Protein AF-A0A9W6UPY4-F1 (afdb_monomer)

Nearest PDB structures (foldseek):
  4wpc-assembly1_A  TM=3.431E-01  e=5.174E-01  Saccharomyces cerevisiae S288C
  5c22-assembly4_D  TM=4.825E-01  e=5.342E+00  Escherichia coli

Organism: NCBI:txid2065

Secondary structure (DSSP, 8-state):
-------PPP----------------------------------------TTSSPPPPTTS-HHHHHHHHHHHHHHTT-SS-HHHHHHHTT--HHHHHHHHTTSSPPPHHHHHHHHHHHHTT-SSPPPHHHHHHHHHHHHHHHHHHHHHHHHHHHHHHHHHHHHHHHHHHHHHHHHHHHHHHHHHHHHHHTTT---S-THHHHHHHHHHHHHHHHHHHHHHHHHHHHHHHHHHHHT-HHHHTT-PPPPPPPPPTT-------PPP----------

pLDDT: mean 73.24, std 18.76, range [35.06, 96.56]

Solvent-accessible surface area (backbone atoms only — not comparable to full-atom values): 17350 Å² total; per-residue (Å²): 143,76,88,84,84,83,85,77,82,81,86,81,71,79,76,82,81,69,88,72,78,84,75,78,81,77,81,82,76,87,75,90,70,93,68,94,68,98,70,85,85,77,82,75,78,71,70,80,54,37,103,80,72,42,66,65,68,58,86,87,55,58,68,47,35,47,56,35,18,51,54,52,45,57,48,53,75,64,34,95,61,58,69,64,60,52,23,53,76,70,74,42,54,64,67,59,53,47,29,31,53,21,42,75,39,84,72,59,69,68,57,52,51,53,49,44,46,60,51,52,49,88,52,98,61,80,62,58,65,69,59,54,51,51,53,51,52,32,48,53,49,25,50,52,54,54,50,50,51,52,50,52,50,55,48,52,54,51,51,51,52,51,46,54,52,52,38,55,53,31,52,57,46,38,59,50,44,54,51,51,53,53,52,52,52,54,55,61,68,66,58,82,80,69,82,89,80,70,72,67,64,54,54,57,52,49,54,52,50,51,54,47,49,53,52,38,54,54,35,49,52,51,36,51,54,44,49,52,52,52,51,54,58,53,69,75,34,74,74,59,71,79,68,61,70,73,78,74,78,76,76,76,72,93,82,72,76,84,74,80,79,76,76,80,80,84,80,83,82,82,84,81,85,82,132

Mean predicted aligned error: 16.49 Å

Structure (mmCIF, N/CA/C/O backbone):
data_AF-A0A9W6UPY4-F1
#
_entry.id   AF-A0A9W6UPY4-F1
#
loop_
_atom_site.group_PDB
_atom_site.id
_atom_site.type_symbol
_atom_site.label_atom_id
_atom_site.label_alt_id
_atom_site.label_comp_id
_atom_site.label_asym_id
_atom_site.label_entity_id
_atom_site.label_seq_id
_atom_site.pdbx_PDB_ins_code
_atom_site.Cartn_x
_atom_site.Cartn_y
_atom_site.Cartn_z
_atom_site.occupancy
_atom_site.B_iso_or_equiv
_atom_site.auth_seq_id
_atom_site.auth_comp_id
_atom_site.auth_asym_id
_atom_site.auth_atom_id
_atom_site.pdbx_PDB_model_num
ATOM 1 N N . MET A 1 1 ? -16.754 31.286 70.412 1.00 59.81 1 MET A N 1
ATOM 2 C CA . MET A 1 1 ? -16.306 32.434 69.597 1.00 59.81 1 MET A CA 1
ATOM 3 C C . MET A 1 1 ? -15.103 31.999 68.775 1.00 59.81 1 MET A C 1
ATOM 5 O O . MET A 1 1 ? -13.986 32.035 69.264 1.00 59.81 1 MET A O 1
ATOM 9 N N . LEU A 1 2 ? -15.358 31.516 67.563 1.00 47.88 2 LEU A N 1
ATOM 10 C CA . LEU A 1 2 ? -14.383 31.280 66.496 1.00 47.88 2 LEU A CA 1
ATOM 11 C C . LEU A 1 2 ? -15.043 31.855 65.235 1.00 47.88 2 LEU A C 1
ATOM 13 O O . LEU A 1 2 ? -16.241 31.616 65.069 1.00 47.88 2 LEU A O 1
ATOM 17 N N . PRO A 1 3 ? -14.350 32.667 64.423 1.00 64.50 3 PRO A N 1
ATOM 18 C CA . PRO A 1 3 ? -14.993 33.336 63.306 1.00 64.50 3 PRO A CA 1
ATOM 19 C C . PRO A 1 3 ? -15.250 32.370 62.148 1.00 64.50 3 PRO A C 1
ATOM 21 O O . PRO A 1 3 ? -14.353 31.666 61.681 1.00 64.50 3 PRO A O 1
ATOM 24 N N . ASP A 1 4 ? -16.503 32.395 61.704 1.00 56.47 4 ASP A N 1
ATOM 25 C CA . ASP A 1 4 ? -16.971 31.973 60.392 1.00 56.47 4 ASP A CA 1
ATOM 26 C C . ASP A 1 4 ? -16.209 32.680 59.264 1.00 56.47 4 ASP A C 1
ATOM 28 O O . ASP A 1 4 ? -15.895 33.868 59.356 1.00 56.47 4 ASP A O 1
ATOM 32 N N . GLY A 1 5 ? -16.020 31.968 58.151 1.00 61.25 5 GLY A N 1
ATOM 33 C CA . GLY A 1 5 ? -15.829 32.608 56.849 1.00 61.25 5 GLY A CA 1
ATOM 34 C C . GLY A 1 5 ? -14.586 32.177 56.084 1.00 61.25 5 GLY A C 1
ATOM 35 O O . GLY A 1 5 ? -13.659 32.960 55.912 1.00 61.25 5 GLY A O 1
ATOM 36 N N . PHE A 1 6 ? -14.614 30.974 55.511 1.00 52.53 6 PHE A N 1
ATOM 37 C CA . PHE A 1 6 ? -13.845 30.692 54.298 1.00 52.53 6 PHE A CA 1
ATOM 38 C C . PHE A 1 6 ? -14.780 30.112 53.235 1.00 52.53 6 PHE A C 1
ATOM 40 O O . PHE A 1 6 ? -15.007 28.908 53.142 1.00 52.53 6 PHE A O 1
ATOM 47 N N . ALA A 1 7 ? -15.371 31.017 52.455 1.00 56.22 7 ALA A N 1
ATOM 48 C CA . ALA A 1 7 ? -16.100 30.690 51.241 1.00 56.22 7 ALA A CA 1
ATOM 49 C C . ALA A 1 7 ? -15.089 30.303 50.151 1.00 56.22 7 ALA A C 1
ATOM 51 O O . ALA A 1 7 ? -14.305 31.134 49.692 1.00 56.22 7 ALA A O 1
ATOM 52 N N . LEU A 1 8 ? -15.096 29.034 49.744 1.00 56.22 8 LEU A N 1
ATOM 53 C CA . LEU A 1 8 ? -14.345 28.576 48.578 1.00 56.22 8 LEU A CA 1
ATOM 54 C C . LEU A 1 8 ? -15.101 28.965 47.294 1.00 56.22 8 LEU A C 1
ATOM 56 O O . LEU A 1 8 ? -16.300 28.692 47.194 1.00 56.22 8 LEU A O 1
ATOM 60 N N . PRO A 1 9 ? -14.434 29.567 46.294 1.00 53.09 9 PRO A N 1
ATOM 61 C CA . PRO A 1 9 ? -15.059 29.871 45.015 1.00 53.09 9 PRO A CA 1
ATOM 62 C C . PRO A 1 9 ? -15.373 28.581 44.246 1.00 53.09 9 PRO A C 1
ATOM 64 O O . PRO A 1 9 ? -14.545 27.674 44.128 1.00 53.09 9 PRO A O 1
ATOM 67 N N . GLY A 1 10 ? -16.595 28.516 43.717 1.00 47.19 10 GLY A N 1
ATOM 68 C CA . GLY A 1 10 ? -17.115 27.391 42.953 1.00 47.19 10 GLY A CA 1
ATOM 69 C C . GLY A 1 10 ? -16.237 27.033 41.753 1.00 47.19 10 GLY A C 1
ATOM 70 O O . GLY A 1 10 ? -16.051 27.824 40.829 1.00 47.19 10 GLY A O 1
ATOM 71 N N . ARG A 1 11 ? -15.753 25.787 41.736 1.00 46.03 11 ARG A N 1
ATOM 72 C CA . ARG A 1 11 ? -15.156 25.128 40.566 1.00 46.03 11 ARG A CA 1
ATOM 73 C C . ARG A 1 11 ? -16.254 24.761 39.560 1.00 46.03 11 ARG A C 1
ATOM 75 O O . ARG A 1 11 ? -16.610 23.602 39.389 1.00 46.03 11 ARG A O 1
ATOM 82 N N . GLY A 1 12 ? -16.794 25.768 38.882 1.00 49.25 12 GLY A N 1
ATOM 83 C CA . GLY A 1 12 ? -17.634 25.614 37.694 1.00 49.25 12 GLY A CA 1
ATOM 84 C C . GLY A 1 12 ? -16.786 25.476 36.430 1.00 49.25 12 GLY A C 1
ATOM 85 O O . GLY A 1 12 ? -16.869 26.316 35.544 1.00 49.25 12 GLY A O 1
ATOM 86 N N . GLY A 1 13 ? -15.929 24.457 36.357 1.00 42.28 13 GLY A N 1
ATOM 87 C CA . GLY A 1 13 ? -15.153 24.154 35.155 1.00 42.28 13 GLY A CA 1
ATOM 88 C C . GLY A 1 13 ? -15.877 23.112 34.314 1.00 42.28 13 GLY A C 1
ATOM 89 O O . GLY A 1 13 ? -15.687 21.918 34.533 1.00 42.28 13 GLY A O 1
ATOM 90 N N . ARG A 1 14 ? -16.713 23.548 33.361 1.00 43.84 14 ARG A N 1
ATOM 91 C CA . ARG A 1 14 ? -17.131 22.689 32.244 1.00 43.84 14 ARG A CA 1
ATOM 92 C C . ARG A 1 14 ? -15.859 22.206 31.558 1.00 43.84 14 ARG A C 1
ATOM 94 O O . ARG A 1 14 ? -15.139 23.003 30.970 1.00 43.84 14 ARG A O 1
ATOM 101 N N . ALA A 1 15 ? -15.582 20.912 31.662 1.00 43.75 15 ALA A N 1
ATOM 102 C CA . ALA A 1 15 ? -14.606 20.267 30.811 1.00 43.75 15 ALA A CA 1
ATOM 103 C C . ALA A 1 15 ? -15.085 20.418 29.362 1.00 43.75 15 ALA A C 1
ATOM 105 O O . ALA A 1 15 ? -16.085 19.807 28.973 1.00 43.75 15 ALA A O 1
ATOM 106 N N . ASP A 1 16 ? -14.380 21.247 28.594 1.00 40.34 16 ASP A N 1
ATOM 107 C CA . ASP A 1 16 ? -14.336 21.156 27.141 1.00 40.34 16 ASP A CA 1
ATOM 108 C C . ASP A 1 16 ? -13.886 19.736 26.791 1.00 40.34 16 ASP A C 1
ATOM 110 O O . ASP A 1 16 ? -12.702 19.390 26.801 1.00 40.34 16 ASP A O 1
ATOM 114 N N . ARG A 1 17 ? -14.871 18.864 26.571 1.0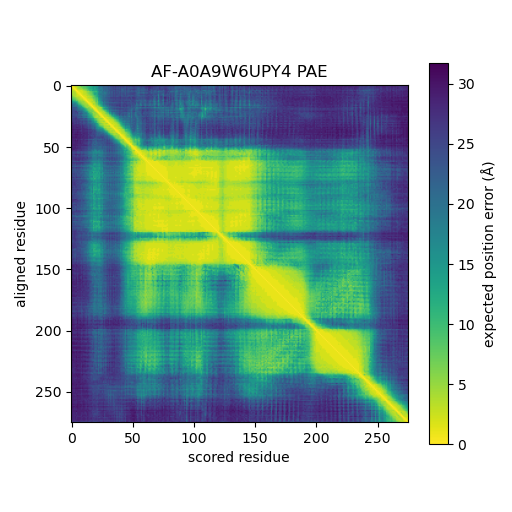0 44.53 17 ARG A N 1
ATOM 115 C CA . ARG A 1 17 ? -14.658 17.515 26.070 1.00 44.53 17 ARG A CA 1
ATOM 116 C C . ARG A 1 17 ? -14.302 17.629 24.595 1.00 44.53 17 ARG A C 1
ATOM 118 O O . ARG A 1 17 ? -15.166 17.719 23.734 1.00 44.53 17 ARG A O 1
ATOM 125 N N . ASN A 1 18 ? -12.999 17.542 24.364 1.00 42.50 18 ASN A N 1
ATOM 126 C CA . ASN A 1 18 ? -12.372 17.027 23.158 1.00 42.50 18 ASN A CA 1
ATOM 127 C C . ASN A 1 18 ? -12.462 17.941 21.927 1.00 42.50 18 ASN A C 1
ATOM 129 O O . ASN A 1 18 ? -13.181 17.675 20.965 1.00 42.50 18 ASN A O 1
ATOM 133 N N . ALA A 1 19 ? -11.602 18.961 21.911 1.00 40.03 19 ALA A N 1
ATOM 134 C CA . ALA A 1 19 ? -11.082 19.535 20.677 1.00 40.03 19 ALA A CA 1
ATOM 135 C C . ALA A 1 19 ? -10.202 18.484 19.968 1.00 40.03 19 ALA A C 1
ATOM 137 O O . ALA A 1 19 ? -8.978 18.467 20.105 1.00 40.03 19 ALA A O 1
ATOM 138 N N . TRP A 1 20 ? -10.833 17.547 19.256 1.00 42.38 20 TRP A N 1
ATOM 139 C CA . TRP A 1 20 ? -10.135 16.619 18.373 1.00 42.38 20 TRP A CA 1
ATOM 140 C C . TRP A 1 20 ? -9.493 17.433 17.254 1.00 42.38 20 TRP A C 1
ATOM 142 O O . TRP A 1 20 ? -10.178 18.037 16.434 1.00 42.38 20 TRP A O 1
ATOM 152 N N . SER A 1 21 ? -8.163 17.474 17.270 1.00 43.19 21 SER A N 1
ATOM 153 C CA . SER A 1 21 ? -7.314 18.153 16.299 1.00 43.19 21 SER A CA 1
ATOM 154 C C . SER A 1 21 ? -7.824 17.971 14.870 1.00 43.19 21 SER A C 1
ATOM 156 O O . SER A 1 21 ? -7.700 16.890 14.285 1.00 43.19 21 SER A O 1
ATOM 158 N N . GLU A 1 22 ? -8.344 19.065 14.314 1.00 35.06 22 GLU A N 1
ATOM 159 C CA . GLU A 1 22 ? -8.572 19.281 12.894 1.00 35.06 22 GLU A CA 1
ATOM 160 C C . GLU A 1 22 ? -7.265 19.059 12.124 1.00 35.06 22 GLU A C 1
ATOM 162 O O . GLU A 1 22 ? -6.521 19.982 11.806 1.00 35.06 22 GLU A O 1
ATOM 167 N N . ARG A 1 23 ? -6.990 17.811 11.752 1.00 40.91 23 ARG A N 1
ATOM 168 C CA . ARG A 1 23 ? -6.270 17.528 10.515 1.00 40.91 23 ARG A CA 1
ATOM 169 C C . ARG A 1 23 ? -7.332 17.210 9.474 1.00 40.91 23 ARG A C 1
ATOM 171 O O . ARG A 1 23 ? -7.610 16.055 9.169 1.00 40.91 23 ARG A O 1
ATOM 178 N N . ARG A 1 24 ? -7.978 18.280 8.998 1.00 40.94 24 ARG A N 1
ATOM 179 C CA . ARG A 1 24 ? -8.902 18.267 7.863 1.00 40.94 24 ARG A CA 1
ATOM 180 C C . ARG A 1 24 ? -8.216 17.572 6.685 1.00 40.94 24 ARG A C 1
ATOM 182 O O . ARG A 1 24 ? -7.360 18.151 6.025 1.00 40.94 24 ARG A O 1
ATOM 189 N N . TYR A 1 25 ? -8.601 16.329 6.420 1.00 38.72 25 TYR A N 1
ATOM 190 C CA . TYR A 1 25 ? -8.398 15.688 5.126 1.00 38.72 25 TYR A CA 1
ATOM 191 C C . TYR A 1 25 ? -9.519 16.200 4.211 1.00 38.72 25 TYR A C 1
ATOM 193 O O . TYR A 1 25 ? -10.516 15.525 3.973 1.00 38.72 25 TYR A O 1
ATOM 201 N N . THR A 1 26 ? -9.421 17.453 3.764 1.00 41.56 26 THR A N 1
ATOM 202 C CA . THR A 1 26 ? -10.333 18.006 2.755 1.00 41.56 26 THR A CA 1
ATOM 203 C C . THR A 1 26 ? -9.934 17.470 1.387 1.00 41.56 26 THR A C 1
ATOM 205 O O . THR A 1 26 ? -9.238 18.133 0.622 1.00 41.56 26 THR A O 1
ATOM 208 N N . GLY A 1 27 ? -10.389 16.261 1.070 1.00 37.06 27 GLY A N 1
ATOM 209 C CA . GLY A 1 27 ? -10.611 15.855 -0.313 1.00 37.06 27 GLY A CA 1
ATOM 210 C C . GLY A 1 27 ? -11.879 16.537 -0.817 1.00 37.06 27 GLY A C 1
ATOM 211 O O . GLY A 1 27 ? -12.948 15.936 -0.815 1.00 37.06 27 GLY A O 1
ATOM 212 N N . ALA A 1 28 ? -11.783 17.818 -1.174 1.00 38.81 28 ALA A N 1
ATOM 213 C CA . ALA A 1 28 ? -12.877 18.556 -1.789 1.00 38.81 28 ALA A CA 1
ATOM 214 C C . ALA A 1 28 ? -13.089 18.049 -3.225 1.00 38.81 28 ALA A C 1
ATOM 216 O O . ALA A 1 28 ? -12.432 18.495 -4.161 1.00 38.81 28 ALA A O 1
ATOM 217 N N . GLY A 1 29 ? -14.000 17.094 -3.388 1.00 35.41 29 GLY A N 1
ATOM 218 C CA . GLY A 1 29 ? -14.607 16.741 -4.666 1.00 35.41 29 GLY A CA 1
ATOM 219 C C . GLY A 1 29 ? -16.033 17.276 -4.708 1.00 35.41 29 GLY A C 1
ATOM 220 O O . GLY A 1 29 ? -16.978 16.534 -4.470 1.00 35.41 29 GLY A O 1
ATOM 221 N N . THR A 1 30 ? -16.208 18.570 -4.976 1.00 43.19 30 THR A N 1
ATOM 222 C CA . THR A 1 30 ? -17.528 19.140 -5.274 1.00 43.19 30 THR A CA 1
ATOM 223 C C . THR A 1 30 ? -17.933 18.738 -6.688 1.00 43.19 30 THR A C 1
ATOM 225 O O . THR A 1 30 ? -17.610 19.421 -7.657 1.00 43.19 30 THR A O 1
ATOM 228 N N . GLY A 1 31 ? -18.620 17.605 -6.805 1.00 38.81 31 GLY A N 1
ATOM 229 C CA . GLY A 1 31 ? -19.390 17.236 -7.988 1.00 38.81 31 GLY A CA 1
ATOM 230 C C . GLY A 1 31 ? -20.864 17.548 -7.757 1.00 38.81 31 GLY A C 1
ATOM 231 O O . GLY A 1 31 ? -21.602 16.704 -7.262 1.00 38.81 31 GLY A O 1
ATOM 232 N N . THR A 1 32 ? -21.306 18.756 -8.105 1.00 46.03 32 THR A N 1
ATOM 233 C CA . THR A 1 32 ? -22.732 19.073 -8.253 1.00 46.03 32 THR A CA 1
ATOM 234 C C . THR A 1 32 ? -23.237 18.459 -9.556 1.00 46.03 32 THR A C 1
ATOM 236 O O . THR A 1 32 ? -23.162 19.059 -10.624 1.00 46.03 32 THR A O 1
ATOM 239 N N . GLY A 1 33 ? -23.732 17.228 -9.469 1.00 41.50 33 GLY A N 1
ATOM 240 C CA . GLY A 1 33 ? -24.466 16.560 -10.538 1.00 41.50 33 GLY A CA 1
ATOM 241 C C . GLY A 1 33 ? -25.910 16.334 -10.115 1.00 41.50 33 GLY A C 1
ATOM 242 O O . GLY A 1 33 ? -26.244 15.266 -9.614 1.00 41.50 33 GLY A O 1
ATOM 243 N N . THR A 1 34 ? -26.764 17.339 -10.305 1.00 53.44 34 THR A N 1
ATOM 244 C CA . THR A 1 34 ? -28.222 17.186 -10.224 1.00 53.44 34 THR A CA 1
ATOM 245 C C . THR A 1 34 ? -28.677 16.326 -11.400 1.00 53.44 34 THR A C 1
ATOM 247 O O . THR A 1 34 ? -28.844 16.818 -12.512 1.00 53.44 34 THR A O 1
ATOM 250 N N . GLY A 1 35 ? -28.845 15.030 -11.155 1.00 42.50 35 GLY A N 1
ATOM 251 C CA . GLY A 1 35 ? -29.460 14.084 -12.077 1.00 42.50 35 GLY A CA 1
ATOM 252 C C . GLY A 1 35 ? -30.648 13.420 -11.399 1.00 42.50 35 GLY A C 1
ATOM 253 O O . GLY A 1 35 ? -30.475 12.508 -10.598 1.00 42.50 35 GLY A O 1
ATOM 254 N N . ALA A 1 36 ? -31.854 13.891 -11.713 1.00 51.50 36 ALA A N 1
ATOM 255 C CA . ALA A 1 36 ? -33.085 13.181 -11.408 1.00 51.50 36 ALA A CA 1
ATOM 256 C C . ALA A 1 36 ? -33.114 11.895 -12.247 1.00 51.50 36 ALA A C 1
ATOM 258 O O . ALA A 1 36 ? -33.275 11.940 -13.464 1.00 51.50 36 ALA A O 1
ATOM 259 N N . GLY A 1 37 ? -32.909 10.758 -11.589 1.00 39.81 37 GLY A N 1
ATOM 260 C CA . GLY A 1 37 ? -32.984 9.434 -12.188 1.00 39.81 37 GLY A CA 1
ATOM 261 C C . GLY A 1 37 ? -33.698 8.491 -11.237 1.00 39.81 37 GLY A C 1
ATOM 262 O O . GLY A 1 37 ? -33.087 7.916 -10.342 1.00 39.81 37 GLY A O 1
ATOM 263 N N . THR A 1 38 ? -35.004 8.343 -11.428 1.00 50.25 38 THR A N 1
ATOM 264 C CA . THR A 1 38 ? -35.801 7.231 -10.912 1.00 50.25 38 THR A CA 1
ATOM 265 C C . THR A 1 38 ? -35.313 5.942 -11.576 1.00 50.25 38 THR A C 1
ATOM 267 O O . THR A 1 38 ? -35.762 5.568 -12.654 1.00 50.25 38 THR A O 1
ATOM 270 N N . GLY A 1 39 ? -34.335 5.295 -10.942 1.00 40.72 39 GLY A N 1
ATOM 271 C CA . GLY A 1 39 ? -33.752 4.024 -11.358 1.00 40.72 39 GLY A CA 1
ATOM 272 C C . GLY A 1 39 ? -33.823 3.010 -10.226 1.00 40.72 39 GLY A C 1
ATOM 273 O O . GLY A 1 39 ? -32.929 2.920 -9.393 1.00 40.72 39 GLY A O 1
ATOM 274 N N . THR A 1 40 ? -34.923 2.270 -10.201 1.00 48.59 40 THR A N 1
ATOM 275 C CA . THR A 1 40 ? -35.134 1.044 -9.434 1.00 48.59 40 THR A CA 1
ATOM 276 C C . THR A 1 40 ? -34.010 0.033 -9.684 1.00 48.59 40 THR A C 1
ATOM 278 O O . THR A 1 40 ? -33.727 -0.294 -10.832 1.00 48.59 40 THR A O 1
ATOM 281 N N . GLY A 1 41 ? -33.448 -0.521 -8.605 1.00 47.62 41 GLY A N 1
ATOM 282 C CA . GLY A 1 41 ? -32.874 -1.870 -8.594 1.00 47.62 41 GLY A CA 1
ATOM 283 C C . GLY A 1 41 ? -31.476 -2.034 -9.190 1.00 47.62 41 GLY A C 1
ATOM 284 O O . GLY A 1 41 ? -31.316 -2.667 -10.226 1.00 47.62 41 GLY A O 1
ATOM 285 N N . ALA A 1 42 ? -30.453 -1.567 -8.478 1.00 43.62 42 ALA A N 1
ATOM 286 C CA . ALA A 1 42 ? -29.107 -2.123 -8.587 1.00 43.62 42 ALA A CA 1
ATOM 287 C C . ALA A 1 42 ? -28.624 -2.467 -7.179 1.00 43.62 42 ALA A C 1
ATOM 289 O O . ALA A 1 42 ? -28.012 -1.654 -6.493 1.00 43.62 42 ALA A O 1
ATOM 290 N N . ASP A 1 43 ? -29.065 -3.645 -6.743 1.00 45.31 43 ASP A N 1
ATOM 291 C CA . ASP A 1 43 ? -28.330 -4.615 -5.935 1.00 45.31 43 ASP A CA 1
ATOM 292 C C . ASP A 1 43 ? -27.079 -4.042 -5.253 1.00 45.31 43 ASP A C 1
ATOM 294 O O . ASP A 1 43 ? -25.936 -4.204 -5.691 1.00 45.31 43 ASP A O 1
ATOM 298 N N . GLY A 1 44 ? -27.320 -3.305 -4.167 1.00 43.56 44 GLY A N 1
ATOM 299 C CA . GLY A 1 44 ? -26.283 -3.003 -3.206 1.00 43.56 44 GLY A CA 1
ATOM 300 C C . GLY A 1 44 ? -25.820 -4.343 -2.679 1.00 43.56 44 GLY A C 1
ATOM 301 O O . GLY A 1 44 ? -26.543 -4.970 -1.905 1.00 43.56 44 GLY A O 1
ATOM 302 N N . VAL A 1 45 ? -24.642 -4.782 -3.124 1.00 48.66 45 VAL A N 1
ATOM 303 C CA . VAL A 1 45 ? -23.908 -5.888 -2.521 1.00 48.66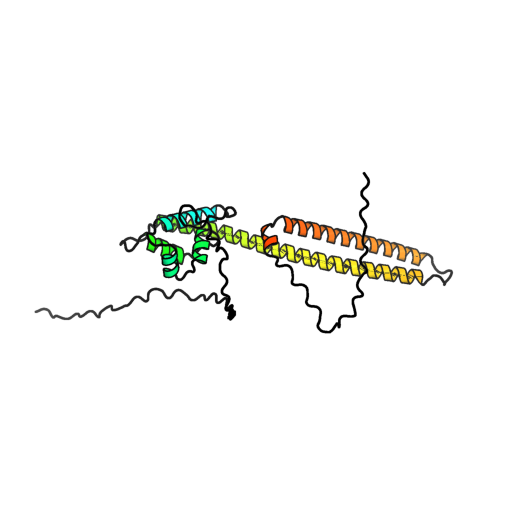 45 VAL A CA 1
ATOM 304 C C . VAL A 1 45 ? -23.698 -5.487 -1.066 1.00 48.66 45 VAL A C 1
ATOM 306 O O . VAL A 1 45 ? -22.706 -4.859 -0.703 1.00 48.66 45 VAL A O 1
ATOM 309 N N . ARG A 1 46 ? -24.689 -5.798 -0.225 1.00 46.75 46 ARG A N 1
ATOM 310 C CA . ARG A 1 46 ? -24.532 -5.936 1.209 1.00 46.75 46 ARG A CA 1
ATOM 311 C C . ARG A 1 46 ? -23.466 -7.000 1.318 1.00 46.75 46 ARG A C 1
ATOM 313 O O . ARG A 1 46 ? -23.762 -8.182 1.156 1.00 46.75 46 ARG A O 1
ATOM 320 N N . LEU A 1 47 ? -22.220 -6.543 1.462 1.00 45.44 47 LEU A N 1
ATOM 321 C CA . LEU A 1 47 ? -21.085 -7.369 1.826 1.00 45.44 47 LEU A CA 1
ATOM 322 C C . LEU A 1 47 ? -21.614 -8.344 2.857 1.00 45.44 47 LEU A C 1
ATOM 324 O O . LEU A 1 47 ? -22.122 -7.906 3.889 1.00 45.44 47 LEU A O 1
ATOM 328 N N . VAL A 1 48 ? -21.591 -9.625 2.498 1.00 42.47 48 VAL A N 1
ATOM 329 C CA . VAL A 1 48 ? -22.005 -10.731 3.348 1.00 42.47 48 VAL A CA 1
ATOM 330 C C . VAL A 1 48 ? -21.270 -10.531 4.662 1.00 42.47 48 VAL A C 1
ATOM 332 O O . VAL A 1 48 ? -20.066 -10.769 4.761 1.00 42.47 48 VAL A O 1
ATOM 335 N N . THR A 1 49 ? -21.968 -9.955 5.635 1.00 43.38 49 THR A N 1
ATOM 336 C CA . THR A 1 49 ? -21.407 -9.696 6.946 1.00 43.38 49 THR A CA 1
ATOM 337 C C . THR A 1 49 ? -21.088 -11.063 7.507 1.00 43.38 49 THR A C 1
ATOM 339 O O . THR A 1 49 ? -21.955 -11.942 7.507 1.00 43.38 49 THR A O 1
ATOM 342 N N . ALA A 1 50 ? -19.836 -11.266 7.913 1.00 52.69 50 ALA A N 1
ATOM 343 C CA . ALA A 1 50 ? -19.419 -12.502 8.548 1.00 52.69 50 ALA A CA 1
ATOM 344 C C . ALA A 1 50 ? -20.333 -12.809 9.748 1.00 52.69 50 ALA A C 1
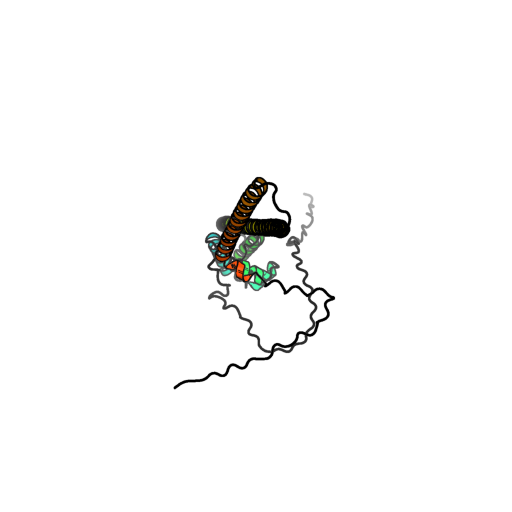ATOM 346 O O . ALA A 1 50 ? -21.081 -11.945 10.200 1.00 52.69 50 ALA A O 1
ATOM 347 N N . VAL A 1 51 ? -20.230 -14.026 10.282 1.00 52.53 51 VAL A N 1
ATOM 348 C CA . VAL A 1 51 ? -21.045 -14.592 11.380 1.00 52.53 51 VAL A CA 1
ATOM 349 C C . VAL A 1 51 ? -21.283 -13.638 12.573 1.00 52.53 51 VAL A C 1
ATOM 351 O O . VAL A 1 51 ? -22.291 -13.773 13.254 1.00 52.53 51 VAL A O 1
ATOM 354 N N . ASP A 1 52 ? -20.437 -12.618 12.760 1.00 65.81 52 ASP A N 1
ATOM 355 C CA . ASP A 1 52 ? -20.521 -11.636 13.850 1.00 65.81 52 ASP A CA 1
ATOM 356 C C . ASP A 1 52 ? -20.895 -10.200 13.417 1.00 65.81 52 ASP A C 1
ATOM 358 O O . ASP A 1 52 ? -20.658 -9.252 14.162 1.00 65.81 52 ASP A O 1
ATOM 362 N N . GLY A 1 53 ? -21.376 -9.974 12.190 1.00 78.81 53 GLY A N 1
ATOM 363 C CA . GLY A 1 53 ? -21.671 -8.619 11.692 1.00 78.81 53 GLY A CA 1
ATOM 364 C C . GLY A 1 53 ? -20.431 -7.783 11.330 1.00 78.81 53 GLY A C 1
ATOM 365 O O . GLY A 1 53 ? -20.555 -6.657 10.855 1.00 78.81 53 GLY A O 1
ATOM 366 N N . LEU A 1 54 ? -19.226 -8.325 11.528 1.00 80.44 54 LEU A N 1
ATOM 367 C CA . LEU A 1 54 ? -17.955 -7.660 11.246 1.00 80.44 54 LEU A CA 1
ATOM 368 C C . LEU A 1 54 ? -17.451 -7.977 9.827 1.00 80.44 54 LEU A C 1
ATOM 370 O O . LEU A 1 54 ? -17.709 -9.068 9.310 1.00 80.44 54 LEU A O 1
ATOM 374 N N . PRO A 1 55 ? -16.689 -7.066 9.189 1.00 81.81 55 PRO A N 1
ATOM 375 C CA . PRO A 1 55 ? -16.077 -7.346 7.892 1.00 81.81 55 PRO A CA 1
ATOM 376 C C . PRO A 1 55 ? -15.125 -8.553 7.993 1.00 81.81 55 PRO A C 1
ATOM 378 O O . PRO A 1 55 ? -14.525 -8.767 9.048 1.00 81.81 55 PRO A O 1
ATOM 381 N N . PRO A 1 56 ? -14.929 -9.362 6.941 1.00 86.00 56 PRO A N 1
ATOM 382 C CA . PRO A 1 56 ? -13.909 -10.414 6.956 1.00 86.00 56 PRO A CA 1
ATOM 383 C C . PRO A 1 56 ? -12.497 -9.821 7.133 1.00 86.00 56 PRO A C 1
ATOM 385 O O . PRO A 1 56 ? -12.255 -8.659 6.802 1.00 86.00 56 PRO A O 1
ATOM 388 N N . LEU A 1 57 ? -11.568 -10.589 7.712 1.00 88.62 57 LEU A N 1
ATOM 389 C CA . LEU A 1 57 ? -10.146 -10.217 7.720 1.00 88.62 57 LEU A CA 1
ATOM 390 C C . LEU A 1 57 ? -9.557 -10.479 6.330 1.00 88.62 57 LEU A C 1
ATOM 392 O O . LEU A 1 57 ? -9.868 -11.495 5.711 1.00 88.62 57 LEU A O 1
ATOM 396 N N . GLY A 1 58 ? -8.701 -9.580 5.844 1.00 81.81 58 GLY A N 1
ATOM 397 C CA . GLY A 1 58 ? -7.970 -9.812 4.598 1.00 81.81 58 GLY A CA 1
ATOM 398 C C . GLY A 1 58 ? -6.946 -10.937 4.768 1.00 81.81 58 GLY A C 1
ATOM 399 O O . GLY A 1 58 ? -6.105 -10.868 5.659 1.00 81.81 58 GLY A O 1
ATOM 400 N N . THR A 1 59 ? -6.985 -11.953 3.907 1.00 80.38 59 THR A N 1
ATOM 401 C CA . THR A 1 59 ? -6.087 -13.123 3.968 1.00 80.38 59 THR A CA 1
ATOM 402 C C . THR A 1 59 ? -4.641 -12.814 3.579 1.00 80.38 59 THR A C 1
ATOM 404 O O . THR A 1 59 ? -3.743 -13.581 3.903 1.00 80.38 59 THR A O 1
ATOM 407 N N . GLU A 1 60 ? -4.394 -11.688 2.909 1.00 84.94 60 GLU A N 1
ATOM 408 C CA . GLU A 1 60 ? -3.059 -11.275 2.445 1.00 84.94 60 GLU A CA 1
ATOM 409 C C . GLU A 1 60 ? -2.299 -10.402 3.457 1.00 84.94 60 GLU A C 1
ATOM 411 O O . GLU A 1 60 ? -1.249 -9.830 3.159 1.00 84.94 60 GLU A O 1
ATOM 416 N N . LEU A 1 61 ? -2.837 -10.242 4.664 1.00 84.38 61 LEU A N 1
ATOM 417 C CA . LEU A 1 61 ? -2.248 -9.376 5.674 1.00 84.38 61 LEU A CA 1
ATOM 418 C C . LEU A 1 61 ? -1.188 -10.137 6.473 1.00 84.38 61 LEU A C 1
ATOM 420 O O . LEU A 1 61 ? -1.394 -11.274 6.887 1.00 84.38 61 LEU A O 1
ATOM 424 N N . GLY A 1 62 ? -0.043 -9.487 6.710 1.00 89.81 62 GLY A N 1
ATOM 425 C CA . GLY A 1 62 ? 1.006 -10.035 7.569 1.00 89.81 62 GLY A CA 1
ATOM 426 C C . GLY A 1 62 ? 0.469 -10.398 8.956 1.00 89.81 62 GLY A C 1
ATOM 427 O O . GLY A 1 62 ? -0.441 -9.737 9.470 1.00 89.81 62 GLY A O 1
ATOM 428 N N . ARG A 1 63 ? 1.055 -11.435 9.561 1.00 93.88 63 ARG A N 1
ATOM 429 C CA . ARG A 1 63 ? 0.625 -12.022 10.838 1.00 93.88 63 ARG A CA 1
ATOM 430 C C . ARG A 1 63 ? 0.398 -10.972 11.929 1.00 93.88 63 ARG A C 1
ATOM 432 O O . ARG A 1 63 ? -0.621 -10.998 12.603 1.00 93.88 63 ARG A O 1
ATOM 439 N N . GLU A 1 64 ? 1.285 -9.990 12.039 1.00 94.88 64 GLU A N 1
ATOM 440 C CA . GLU A 1 64 ? 1.231 -8.932 13.051 1.00 94.88 64 GLU A CA 1
ATOM 441 C C . GLU A 1 64 ? 0.017 -8.005 12.880 1.00 94.88 64 GLU A C 1
ATOM 443 O O . GLU A 1 64 ? -0.518 -7.485 13.858 1.00 94.88 64 GLU A O 1
ATOM 448 N N . ARG A 1 65 ? -0.433 -7.774 11.637 1.00 94.69 65 ARG A N 1
ATOM 449 C CA . ARG A 1 65 ? -1.637 -6.971 11.363 1.00 94.69 65 ARG A CA 1
ATOM 450 C C . ARG A 1 65 ? -2.905 -7.750 11.692 1.00 94.69 65 ARG A C 1
ATOM 452 O O . ARG A 1 65 ? -3.849 -7.144 12.194 1.00 94.69 65 ARG A O 1
ATOM 459 N N . LEU A 1 66 ? -2.912 -9.054 11.412 1.00 94.75 66 LEU A N 1
ATOM 460 C CA . LEU A 1 66 ? -4.020 -9.943 11.759 1.00 94.75 66 LEU A CA 1
ATOM 461 C C . LEU A 1 66 ? -4.176 -10.044 13.274 1.00 94.75 66 LEU A C 1
ATOM 463 O O . LEU A 1 66 ? -5.245 -9.717 13.775 1.00 94.75 66 LEU A O 1
ATOM 467 N N . GLU A 1 67 ? -3.096 -10.351 13.998 1.00 95.31 67 GLU A N 1
ATOM 468 C CA . GLU A 1 67 ? -3.095 -10.426 15.466 1.00 95.31 67 GLU A CA 1
ATOM 469 C C . GLU A 1 67 ? -3.610 -9.121 16.098 1.00 95.31 67 GLU A C 1
ATOM 471 O O . GLU A 1 67 ? -4.452 -9.136 16.997 1.00 95.31 67 GLU A O 1
ATOM 476 N N . PHE A 1 68 ? -3.169 -7.963 15.589 1.00 96.56 68 PHE A N 1
ATOM 477 C CA . PHE A 1 68 ? -3.649 -6.677 16.091 1.00 96.56 68 PHE A CA 1
ATOM 478 C C . PHE A 1 68 ? -5.142 -6.440 15.814 1.00 96.56 68 PHE A C 1
ATOM 480 O O . PHE A 1 68 ? -5.858 -5.951 16.690 1.00 96.56 68 PHE A O 1
ATOM 487 N N . ALA A 1 69 ? -5.639 -6.772 14.621 1.00 95.69 69 ALA A N 1
ATOM 488 C CA . ALA A 1 69 ? -7.059 -6.602 14.322 1.00 95.69 69 ALA A CA 1
ATOM 489 C C . ALA A 1 69 ? -7.950 -7.617 15.033 1.00 95.69 69 ALA A C 1
ATOM 491 O O . ALA A 1 69 ? -9.070 -7.270 15.394 1.00 95.69 69 ALA A O 1
ATOM 492 N N . GLU A 1 70 ? -7.478 -8.835 15.273 1.00 95.56 70 GLU A N 1
ATOM 493 C CA . GLU A 1 70 ? -8.187 -9.818 16.090 1.00 95.56 70 GLU A CA 1
ATOM 494 C C . GLU A 1 70 ? -8.366 -9.317 17.525 1.00 95.56 70 GLU A C 1
ATOM 496 O O . GLU A 1 70 ? -9.481 -9.365 18.043 1.00 95.56 70 GLU A O 1
ATOM 501 N N . GLU A 1 71 ? -7.325 -8.740 18.131 1.00 96.12 71 GLU A N 1
ATOM 502 C CA . GLU A 1 71 ? -7.423 -8.097 19.450 1.00 96.12 71 GLU A CA 1
ATOM 503 C C . GLU A 1 71 ? -8.407 -6.914 19.433 1.00 96.12 71 GLU A C 1
ATOM 505 O O . GLU A 1 71 ? -9.255 -6.798 20.320 1.00 96.12 71 GLU A O 1
ATOM 510 N N . LEU A 1 72 ? -8.379 -6.065 18.397 1.00 95.94 72 LEU A N 1
ATOM 511 C CA . LEU A 1 72 ? -9.358 -4.977 18.252 1.00 95.94 72 LEU A CA 1
ATOM 512 C C . LEU A 1 72 ? -10.793 -5.494 18.115 1.00 95.94 72 LEU A C 1
ATOM 514 O O . LEU A 1 72 ? -11.704 -4.956 18.743 1.00 95.94 72 LEU A O 1
ATOM 518 N N . ARG A 1 73 ? -11.013 -6.545 17.321 1.00 95.00 73 ARG A N 1
ATOM 519 C CA . ARG A 1 73 ? -12.329 -7.180 17.170 1.00 95.00 73 ARG A CA 1
ATOM 520 C C . ARG A 1 73 ? -12.794 -7.805 18.475 1.00 95.00 73 ARG A C 1
ATOM 522 O O . ARG A 1 73 ? -13.965 -7.682 18.814 1.00 95.00 73 ARG A O 1
ATOM 529 N N . ALA A 1 74 ? -11.894 -8.446 19.218 1.00 94.56 74 ALA A N 1
ATOM 530 C CA . ALA A 1 74 ? -12.205 -9.015 20.521 1.00 94.56 74 ALA A CA 1
ATOM 531 C C . ALA A 1 74 ? -12.663 -7.937 21.516 1.00 94.56 74 ALA A C 1
ATOM 533 O O . ALA A 1 74 ? -13.601 -8.179 22.270 1.00 94.56 74 ALA A O 1
ATOM 534 N N . LEU A 1 75 ? -12.063 -6.742 21.483 1.00 94.62 75 LEU A N 1
ATOM 535 C CA . LEU A 1 75 ? -12.529 -5.593 22.269 1.00 94.62 75 LEU A CA 1
ATOM 536 C C . LEU A 1 75 ? -13.888 -5.084 21.792 1.00 94.62 75 LEU A C 1
ATOM 538 O O . LEU A 1 75 ? -14.765 -4.857 22.616 1.00 94.62 75 LEU A O 1
ATOM 542 N N . PHE A 1 76 ? -14.090 -4.952 20.480 1.00 93.94 76 PHE A N 1
ATOM 543 C CA . PHE A 1 76 ? -15.374 -4.518 19.924 1.00 93.94 76 PHE A CA 1
ATOM 544 C C . PHE A 1 76 ? -16.523 -5.465 20.264 1.00 93.94 76 PHE A C 1
ATOM 546 O O . PHE A 1 76 ? -17.614 -5.002 20.553 1.00 93.94 76 PHE A O 1
ATOM 553 N N . ARG A 1 77 ? -16.289 -6.780 20.294 1.00 93.25 77 ARG A N 1
ATOM 554 C CA . ARG A 1 77 ? -17.312 -7.755 20.708 1.00 93.25 77 ARG A CA 1
ATOM 555 C C . ARG A 1 77 ? -17.713 -7.632 22.181 1.00 93.25 77 ARG A C 1
ATOM 557 O O . ARG A 1 77 ? -18.766 -8.131 22.552 1.00 93.25 77 ARG A O 1
ATOM 564 N N . ARG A 1 78 ? -16.873 -7.021 23.023 1.00 94.06 78 ARG A N 1
ATOM 565 C CA . ARG A 1 78 ? -17.192 -6.727 24.433 1.00 94.06 78 ARG A CA 1
ATOM 566 C C . ARG A 1 78 ? -17.935 -5.407 24.602 1.00 94.06 78 ARG A C 1
ATOM 568 O O . ARG A 1 78 ? -18.374 -5.102 25.703 1.00 94.06 78 ARG A O 1
ATOM 575 N N . LEU A 1 79 ? -17.997 -4.599 23.549 1.00 92.31 79 LEU A N 1
ATOM 576 C CA . LEU A 1 79 ? -18.706 -3.338 23.563 1.00 92.31 79 LEU A CA 1
ATOM 577 C C . LEU A 1 79 ? -20.191 -3.617 23.305 1.00 92.31 79 LEU A C 1
ATOM 579 O O . LEU A 1 79 ? -20.546 -4.116 22.243 1.00 92.31 79 LEU A O 1
ATOM 583 N N . ASP A 1 80 ? -21.059 -3.223 24.234 1.00 88.62 80 ASP A N 1
ATOM 584 C CA . ASP A 1 80 ? -22.521 -3.332 24.068 1.00 88.62 80 ASP A CA 1
ATOM 585 C C . ASP A 1 80 ? -23.104 -2.278 23.099 1.00 88.62 80 ASP A C 1
ATOM 587 O O . ASP A 1 80 ? -24.314 -2.177 22.909 1.00 88.62 80 ASP A O 1
ATOM 591 N N . THR A 1 81 ? -22.250 -1.456 22.487 1.00 90.69 81 THR A N 1
ATOM 592 C CA . THR A 1 81 ? -22.623 -0.389 21.552 1.00 90.69 81 THR A CA 1
ATOM 593 C C . THR A 1 81 ? -22.434 -0.857 20.106 1.00 90.69 81 THR A C 1
ATOM 595 O O . THR A 1 81 ? -21.361 -1.373 19.775 1.00 90.69 81 THR A O 1
ATOM 598 N N . PRO A 1 82 ? -23.409 -0.629 19.206 1.00 91.38 82 PRO A N 1
ATOM 599 C CA . PRO A 1 82 ? -23.246 -0.952 17.795 1.00 91.38 82 PRO A CA 1
ATOM 600 C C . PRO A 1 82 ? -22.083 -0.168 17.168 1.00 91.38 82 PRO A C 1
ATOM 602 O O . PRO A 1 82 ? -21.798 0.978 17.526 1.00 91.38 82 PRO A O 1
ATOM 605 N N . ALA A 1 83 ? -21.415 -0.790 16.193 1.00 90.12 83 ALA A N 1
ATOM 606 C CA . ALA A 1 83 ? -20.225 -0.239 15.545 1.00 90.12 83 ALA A CA 1
ATOM 607 C C . ALA A 1 83 ? -20.458 1.160 14.939 1.00 90.12 83 ALA A C 1
ATOM 609 O O . ALA A 1 83 ? -19.600 2.032 15.071 1.00 90.12 83 ALA A O 1
ATOM 610 N N . ASP A 1 84 ? -21.627 1.398 14.339 1.00 90.62 84 ASP A N 1
ATOM 611 C CA . ASP A 1 84 ? -21.982 2.675 13.702 1.00 90.62 84 ASP A CA 1
ATOM 612 C C . ASP A 1 84 ? -22.133 3.824 14.709 1.00 90.62 84 ASP A C 1
ATOM 614 O O . ASP A 1 84 ? -21.684 4.951 14.473 1.00 90.62 84 ASP A O 1
ATOM 618 N N . GLU A 1 85 ? -22.731 3.539 15.865 1.00 93.25 85 GLU A N 1
ATOM 619 C CA . GLU A 1 85 ? -22.869 4.509 16.950 1.00 93.25 85 GLU A CA 1
ATOM 620 C C . GLU A 1 85 ? -21.499 4.829 17.555 1.00 93.25 85 GLU A C 1
ATOM 622 O O . GLU A 1 85 ? -21.159 5.998 17.760 1.00 93.25 85 GLU A O 1
ATOM 627 N N . PHE A 1 86 ? -20.663 3.807 17.758 1.00 93.56 86 PHE A N 1
ATOM 628 C CA . PHE A 1 86 ? -19.290 4.005 18.204 1.00 93.56 86 PHE A CA 1
ATOM 629 C C . PHE A 1 86 ? -18.474 4.843 17.207 1.00 93.56 86 PHE A C 1
ATOM 631 O O . PHE A 1 86 ? -17.778 5.775 17.614 1.00 93.56 86 PHE A O 1
ATOM 638 N N . ALA A 1 87 ? -18.585 4.557 15.904 1.00 92.44 87 ALA A N 1
ATOM 639 C CA . ALA A 1 87 ? -17.920 5.320 14.850 1.00 92.44 87 ALA A CA 1
ATOM 640 C C . ALA A 1 87 ? -18.342 6.794 14.890 1.00 92.44 87 ALA A C 1
ATOM 642 O O . ALA A 1 87 ? -17.484 7.678 14.919 1.00 92.44 87 ALA A O 1
ATOM 643 N N . THR A 1 88 ? -19.649 7.049 14.997 1.00 94.62 88 THR A N 1
ATOM 644 C CA . THR A 1 88 ? -20.221 8.398 15.094 1.00 94.62 88 THR A CA 1
ATOM 645 C C . THR A 1 88 ? -19.699 9.137 16.326 1.00 94.62 88 THR A C 1
ATOM 647 O O . THR A 1 88 ? -19.272 10.286 16.220 1.00 94.62 88 THR A O 1
ATOM 650 N N . ARG A 1 89 ? -19.640 8.469 17.486 1.00 93.62 89 ARG A N 1
ATOM 651 C CA . ARG A 1 89 ? -19.083 9.030 18.729 1.00 93.62 89 ARG A CA 1
ATOM 652 C C . ARG A 1 89 ? -17.603 9.400 18.599 1.00 93.62 89 ARG A C 1
ATOM 654 O O . ARG A 1 89 ? -17.160 10.372 19.205 1.00 93.62 89 ARG A O 1
ATOM 661 N N . CYS A 1 90 ? -16.848 8.649 17.803 1.00 91.81 90 CYS A N 1
ATOM 662 C CA . CYS A 1 90 ? -15.450 8.935 17.488 1.00 91.81 90 CYS A CA 1
ATOM 663 C C . CYS A 1 90 ? -15.260 9.907 16.307 1.00 91.81 90 CYS A C 1
ATOM 665 O O . CYS A 1 90 ? -14.117 10.196 15.958 1.00 91.81 90 CYS A O 1
ATOM 667 N N . GLY A 1 91 ? -16.333 10.394 15.667 1.00 94.19 91 GLY A N 1
ATOM 668 C CA . GLY A 1 91 ? -16.246 11.228 14.462 1.00 94.19 91 GLY A CA 1
ATOM 669 C C . GLY A 1 91 ? -15.648 10.500 13.250 1.00 94.19 91 GLY A C 1
ATOM 670 O O . GLY A 1 91 ? -15.045 11.128 12.380 1.00 94.19 91 GLY A O 1
ATOM 671 N N . LEU A 1 92 ? -15.764 9.172 13.206 1.00 94.00 92 LEU A N 1
ATOM 672 C CA . LEU A 1 92 ? -15.256 8.321 12.135 1.00 94.00 92 LEU A CA 1
ATOM 673 C C . LEU A 1 92 ? -16.389 7.900 11.198 1.00 94.00 92 LEU A C 1
ATOM 675 O O . LEU A 1 92 ? -17.487 7.576 11.639 1.00 94.00 92 LEU A O 1
ATOM 679 N N . GLY A 1 93 ? -16.098 7.851 9.897 1.00 93.12 93 GLY A N 1
ATOM 680 C CA . GLY A 1 93 ? -16.997 7.222 8.930 1.00 93.12 93 GLY A CA 1
ATOM 681 C C . GLY A 1 93 ? -17.034 5.693 9.102 1.00 93.12 93 GLY A C 1
ATOM 682 O O . GLY A 1 93 ? -16.022 5.110 9.514 1.00 93.12 93 GLY A O 1
ATOM 683 N N . PRO A 1 94 ? -18.148 5.028 8.743 1.00 89.00 94 PRO A N 1
ATOM 684 C CA . PRO A 1 94 ? -18.298 3.574 8.872 1.00 89.00 94 PRO A CA 1
ATOM 685 C C . PRO A 1 94 ? -17.223 2.810 8.084 1.00 89.00 94 PRO A C 1
ATOM 687 O O . PRO A 1 94 ? -16.665 1.837 8.585 1.00 89.00 94 PRO A O 1
ATOM 690 N N . ASP A 1 95 ? -16.823 3.318 6.915 1.00 89.75 95 ASP A N 1
ATOM 691 C CA . ASP A 1 95 ? -15.757 2.727 6.096 1.00 89.75 95 ASP A CA 1
ATOM 692 C C . ASP A 1 95 ? -14.388 2.757 6.788 1.00 89.75 95 ASP A C 1
ATOM 694 O O . ASP A 1 95 ? -13.590 1.826 6.662 1.00 89.75 95 ASP A O 1
ATOM 698 N N . ALA A 1 96 ? -14.097 3.820 7.544 1.00 92.44 96 ALA A N 1
ATOM 699 C CA . ALA A 1 96 ? -12.841 3.930 8.277 1.00 92.44 96 ALA A CA 1
ATOM 700 C C . ALA A 1 96 ? -12.786 2.901 9.409 1.00 92.44 96 ALA A C 1
ATOM 702 O O . ALA A 1 96 ? -11.765 2.230 9.578 1.00 92.44 96 ALA A O 1
ATOM 703 N N . LEU A 1 97 ? -13.895 2.742 10.138 1.00 95.00 97 LEU A N 1
ATOM 704 C CA . LEU A 1 97 ? -14.011 1.731 11.179 1.00 95.00 97 LEU A CA 1
ATOM 705 C C . LEU A 1 97 ? -13.917 0.318 10.591 1.00 95.00 97 LEU A C 1
ATOM 707 O O . LEU A 1 97 ? -13.124 -0.491 11.075 1.00 95.00 97 LEU A O 1
ATOM 711 N N . ALA A 1 98 ? -14.651 0.038 9.513 1.00 92.62 98 ALA A N 1
ATOM 712 C CA . ALA A 1 98 ? -14.574 -1.235 8.806 1.00 92.62 98 ALA A CA 1
ATOM 713 C C . ALA A 1 98 ? -13.141 -1.526 8.338 1.00 92.62 98 ALA A C 1
ATOM 715 O O . ALA A 1 98 ? -12.644 -2.634 8.530 1.00 92.62 98 ALA A O 1
ATOM 716 N N . GLY A 1 99 ? -12.431 -0.521 7.816 1.00 93.50 99 GLY A N 1
ATOM 717 C CA . GLY A 1 99 ? -11.027 -0.628 7.426 1.00 93.50 99 GLY A CA 1
ATOM 718 C C . GLY A 1 99 ? -10.077 -0.930 8.591 1.00 93.50 99 GLY A C 1
ATOM 719 O O . GLY A 1 99 ? -9.117 -1.680 8.407 1.00 93.50 99 GLY A O 1
ATOM 720 N N . TYR A 1 100 ? -10.337 -0.397 9.789 1.00 95.12 100 TYR A N 1
ATOM 721 C CA . TYR A 1 100 ? -9.574 -0.738 10.996 1.00 95.12 100 TYR A CA 1
ATOM 722 C C . TYR A 1 100 ? -9.836 -2.174 11.443 1.00 95.12 100 TYR A C 1
ATOM 724 O O . TYR A 1 100 ? -8.893 -2.923 11.701 1.00 95.12 100 TYR A O 1
ATOM 732 N N . LEU A 1 101 ? -11.104 -2.586 11.474 1.00 94.69 101 LEU A N 1
ATOM 733 C CA . LEU A 1 101 ? -11.490 -3.930 11.895 1.00 94.69 101 LEU A CA 1
ATOM 734 C C . LEU A 1 101 ? -11.066 -4.989 10.878 1.00 94.69 101 LEU A C 1
ATOM 736 O O . LEU A 1 101 ? -10.682 -6.085 11.268 1.00 94.69 101 LEU A O 1
ATOM 740 N N . ALA A 1 102 ? -11.058 -4.685 9.583 1.00 93.12 102 ALA A N 1
ATOM 741 C CA . ALA A 1 102 ? -10.555 -5.557 8.519 1.00 93.12 102 ALA A CA 1
ATOM 742 C C . ALA A 1 102 ? -9.018 -5.637 8.449 1.00 93.12 102 ALA A C 1
ATOM 744 O O . ALA A 1 102 ? -8.492 -6.251 7.525 1.00 93.12 102 ALA A O 1
ATOM 745 N N . ALA A 1 103 ? -8.295 -4.992 9.376 1.00 93.62 103 ALA A N 1
ATOM 746 C CA . ALA A 1 103 ? -6.845 -4.791 9.322 1.00 93.62 103 ALA A CA 1
ATOM 747 C C . ALA A 1 103 ? -6.347 -4.068 8.055 1.00 93.62 103 ALA A C 1
ATOM 749 O O . ALA A 1 103 ? -5.135 -3.966 7.866 1.00 93.62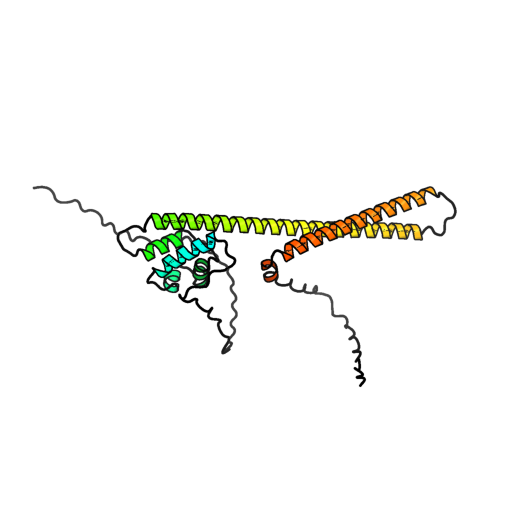 103 ALA A O 1
ATOM 750 N N . GLY A 1 104 ? -7.225 -3.516 7.209 1.00 90.88 104 GLY A N 1
ATOM 751 C CA . GLY A 1 104 ? -6.868 -2.771 5.997 1.00 90.88 104 GLY A CA 1
ATOM 752 C C . GLY A 1 104 ? -6.120 -1.470 6.300 1.00 90.88 104 GLY A C 1
ATOM 753 O O . GLY A 1 104 ? -5.230 -1.070 5.548 1.00 90.88 104 GLY A O 1
ATOM 754 N N . ARG A 1 105 ? -6.384 -0.868 7.465 1.00 93.12 105 ARG A N 1
ATOM 755 C CA . ARG A 1 105 ? -5.670 0.301 7.987 1.00 93.12 105 ARG A CA 1
ATOM 756 C C . ARG A 1 105 ? -5.364 0.122 9.474 1.00 93.12 105 ARG A C 1
ATOM 758 O O . ARG A 1 105 ? -6.144 -0.479 10.199 1.00 93.12 105 ARG A O 1
ATOM 765 N N . ILE A 1 106 ? -4.239 0.665 9.939 1.00 95.00 106 ILE A N 1
ATOM 766 C CA . ILE A 1 106 ? -3.891 0.658 11.368 1.00 95.00 106 ILE A CA 1
ATOM 767 C C . ILE A 1 106 ? -4.500 1.908 12.029 1.00 95.00 106 ILE A C 1
ATOM 769 O O . ILE A 1 106 ? -4.154 3.017 11.603 1.00 95.00 106 ILE A O 1
ATOM 773 N N . PRO A 1 107 ? -5.390 1.778 13.033 1.00 94.81 107 PRO A N 1
ATOM 774 C CA . PRO A 1 107 ? -5.965 2.925 13.729 1.00 94.81 107 PRO A CA 1
ATOM 775 C C . PRO A 1 107 ? -4.935 3.807 14.465 1.00 94.81 107 PRO A C 1
ATOM 777 O O . PRO A 1 107 ? -3.875 3.329 14.910 1.00 94.81 107 PRO A O 1
ATOM 780 N N . PRO A 1 108 ? -5.241 5.109 14.628 1.00 94.31 108 PRO A N 1
ATOM 781 C CA . PRO A 1 108 ? -4.510 5.991 15.539 1.00 94.31 108 PRO A CA 1
ATOM 782 C C . PRO A 1 108 ? -4.622 5.487 16.991 1.00 94.31 108 PRO A C 1
ATOM 784 O O . PRO A 1 108 ? -5.540 4.737 17.321 1.00 94.31 108 PRO A O 1
ATOM 787 N N . TRP A 1 109 ? -3.666 5.840 17.855 1.00 94.31 109 TRP A N 1
ATOM 788 C CA . TRP A 1 109 ? -3.630 5.315 19.230 1.00 94.31 109 TRP A CA 1
ATOM 789 C C . TRP A 1 109 ? -4.798 5.839 20.073 1.00 94.31 109 TRP A C 1
ATOM 791 O O . TRP A 1 109 ? -5.391 5.112 20.855 1.00 94.31 109 TRP A O 1
ATOM 801 N N . GLU A 1 110 ? -5.194 7.071 19.809 1.00 93.25 110 GLU A N 1
ATOM 802 C CA . GLU A 1 110 ? -6.282 7.821 20.420 1.00 93.25 110 GLU A CA 1
ATOM 803 C C . GLU A 1 110 ? -7.632 7.117 20.213 1.00 93.25 110 GLU A C 1
ATOM 805 O O . GLU A 1 110 ? -8.469 7.075 21.110 1.00 93.25 110 GLU A O 1
ATOM 810 N N . PHE A 1 111 ? -7.824 6.487 19.048 1.00 95.25 111 PHE A N 1
ATOM 811 C CA . PHE A 1 111 ? -8.983 5.630 18.793 1.00 95.25 111 PHE A CA 1
ATOM 812 C C . PHE A 1 111 ? -8.955 4.366 19.659 1.00 95.25 111 PHE A C 1
ATOM 814 O O . PHE A 1 111 ? -9.981 3.969 20.204 1.00 95.25 111 PHE A O 1
ATOM 821 N N . VAL A 1 112 ? -7.785 3.735 19.798 1.00 96.19 112 VAL A N 1
ATOM 822 C CA . VAL A 1 112 ? -7.622 2.536 20.634 1.00 96.19 112 VAL A CA 1
ATOM 823 C C . VAL A 1 112 ? -7.874 2.875 22.103 1.00 96.19 112 VAL A C 1
ATOM 825 O O . VAL A 1 112 ? -8.547 2.118 22.793 1.00 96.19 112 VAL A O 1
ATOM 828 N N . GLU A 1 113 ? -7.401 4.029 22.575 1.00 94.12 113 GLU A N 1
ATOM 829 C CA . GLU A 1 113 ? -7.692 4.520 23.923 1.00 94.12 113 GLU A CA 1
ATOM 830 C C . GLU A 1 113 ? -9.184 4.788 24.121 1.00 94.12 113 GLU A C 1
ATOM 832 O O . GLU A 1 113 ? -9.748 4.337 25.115 1.00 94.12 113 GLU A O 1
ATOM 837 N N . ALA A 1 114 ? -9.845 5.444 23.163 1.00 93.69 114 ALA A N 1
ATOM 838 C CA . ALA A 1 114 ? -11.288 5.666 23.216 1.00 93.69 114 ALA A CA 1
ATOM 839 C C . ALA A 1 114 ? -12.077 4.345 23.257 1.00 93.69 114 ALA A C 1
ATOM 841 O O . ALA A 1 114 ? -13.047 4.230 24.006 1.00 93.69 114 ALA A O 1
ATOM 842 N N . LEU A 1 115 ? -11.643 3.331 22.500 1.00 94.88 115 LEU A N 1
ATOM 843 C CA . LEU A 1 115 ? -12.228 1.989 22.533 1.00 94.88 115 LEU A CA 1
ATOM 844 C C . LEU A 1 115 ? -12.009 1.308 23.887 1.00 94.88 115 LEU A C 1
ATOM 846 O O . LEU A 1 115 ? -12.945 0.746 24.444 1.00 94.88 115 LEU A O 1
ATOM 850 N N . LEU A 1 116 ? -10.797 1.381 24.440 1.00 94.69 116 LEU A N 1
ATOM 851 C CA . LEU A 1 116 ? -10.495 0.821 25.757 1.00 94.69 116 LEU A CA 1
ATOM 852 C C . LEU A 1 116 ? -11.350 1.462 26.849 1.00 94.69 116 LEU A C 1
ATOM 854 O O . LEU A 1 116 ? -11.911 0.738 27.666 1.00 94.69 116 LEU A O 1
ATOM 858 N N . VAL A 1 117 ? -11.486 2.788 26.839 1.00 92.94 117 VAL A N 1
ATOM 859 C CA . VAL A 1 117 ? -12.358 3.512 27.774 1.00 92.94 117 VAL A CA 1
ATOM 860 C C . VAL A 1 117 ? -13.809 3.067 27.602 1.00 92.94 117 VAL A C 1
ATOM 862 O O . VAL A 1 117 ? -14.465 2.736 28.580 1.00 92.94 117 VAL A O 1
ATOM 865 N N . ALA A 1 118 ? -14.297 2.972 26.364 1.00 93.56 118 ALA A N 1
ATOM 866 C CA . ALA A 1 118 ? -15.669 2.557 26.100 1.00 93.56 118 ALA A CA 1
ATOM 867 C C . ALA A 1 118 ? -15.982 1.123 26.555 1.00 93.56 118 ALA A C 1
ATOM 869 O O . ALA A 1 118 ? -17.070 0.883 27.064 1.00 93.56 118 ALA A O 1
ATOM 870 N N . VAL A 1 119 ? -15.041 0.187 26.395 1.00 94.00 119 VAL A N 1
ATOM 871 C CA . VAL A 1 119 ? -15.210 -1.219 26.806 1.00 94.00 119 VAL A CA 1
ATOM 872 C C . VAL A 1 119 ? -15.195 -1.382 28.329 1.00 94.00 119 VAL A C 1
ATOM 874 O O . VAL A 1 119 ? -15.873 -2.261 28.848 1.00 94.00 119 VAL A O 1
ATOM 877 N N . HIS A 1 120 ? -14.439 -0.555 29.056 1.00 90.25 120 HIS A N 1
ATOM 878 C CA . HIS A 1 120 ? -14.402 -0.604 30.526 1.00 90.25 120 HIS A CA 1
ATOM 879 C C . HIS A 1 120 ? -15.498 0.267 31.175 1.00 90.25 120 HIS A C 1
ATOM 881 O O . HIS A 1 120 ? -15.702 0.197 32.387 1.00 90.25 120 HIS A O 1
ATOM 887 N N . GLY A 1 121 ? -16.241 1.031 30.365 1.00 84.44 121 GLY A N 1
ATOM 888 C CA . GLY A 1 121 ? -17.349 1.879 30.795 1.00 84.44 121 GLY A CA 1
ATOM 889 C C . GLY A 1 121 ? -16.929 3.008 31.740 1.00 84.44 121 GLY A C 1
ATOM 890 O O . GLY A 1 121 ? -15.755 3.355 31.851 1.00 84.44 121 GLY A O 1
ATOM 891 N N . ASP A 1 122 ? -17.913 3.556 32.457 1.00 70.50 122 ASP A N 1
ATOM 892 C CA . ASP A 1 122 ? -17.709 4.534 33.540 1.00 7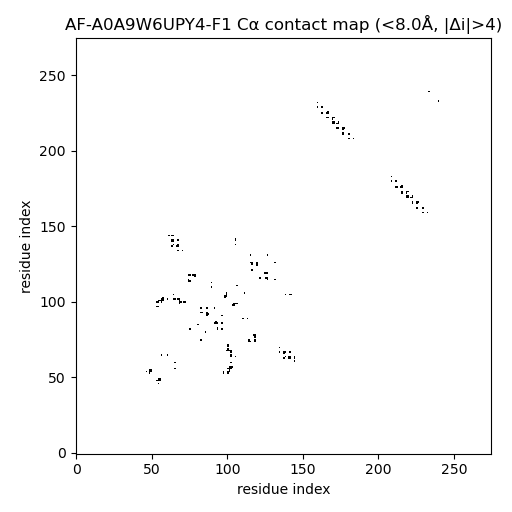0.50 122 ASP A CA 1
ATOM 893 C C . ASP A 1 122 ? -17.319 3.866 34.871 1.00 70.50 122 ASP A C 1
ATOM 895 O O . ASP A 1 122 ? -17.372 4.496 35.932 1.00 70.50 122 ASP A O 1
ATOM 899 N N . ALA A 1 123 ? -16.966 2.573 34.848 1.00 71.38 123 ALA A N 1
ATOM 900 C CA . ALA A 1 123 ? -16.505 1.899 36.047 1.00 71.38 123 ALA A CA 1
ATOM 901 C C . ALA A 1 123 ? -15.309 2.686 36.616 1.00 71.38 123 ALA A C 1
ATOM 903 O O . ALA A 1 123 ? -14.409 3.058 35.859 1.00 71.38 123 ALA A O 1
ATOM 904 N N . PRO A 1 124 ? -15.279 2.973 37.931 1.00 63.41 124 PRO A N 1
ATOM 905 C CA . PRO A 1 124 ? -14.172 3.675 38.567 1.00 63.41 124 PRO A CA 1
ATOM 906 C C . PRO A 1 124 ? -12.949 2.750 38.615 1.00 63.41 124 PRO A C 1
ATOM 908 O O . PRO A 1 124 ? -12.623 2.146 39.631 1.00 63.41 124 PRO A O 1
ATOM 911 N N . GLY A 1 125 ? -12.295 2.599 37.472 1.00 70.56 125 GLY A N 1
ATOM 912 C CA . GLY A 1 125 ? -11.155 1.734 37.254 1.00 70.56 125 GLY A CA 1
ATOM 913 C C . GLY A 1 125 ? -10.548 2.068 35.903 1.00 70.56 125 GLY A C 1
ATOM 914 O O . GLY A 1 125 ? -11.220 2.023 34.876 1.00 70.56 125 GLY A O 1
ATOM 915 N N . ALA A 1 126 ? -9.271 2.444 35.904 1.00 77.88 126 ALA A N 1
ATOM 916 C CA . ALA A 1 126 ? -8.536 2.610 34.660 1.00 77.88 126 ALA A CA 1
ATOM 917 C C . ALA A 1 126 ? -8.569 1.289 33.861 1.00 77.88 126 ALA A C 1
ATOM 919 O O . ALA A 1 126 ? -8.557 0.217 34.476 1.00 77.88 126 ALA A O 1
ATOM 920 N N . PRO A 1 127 ? -8.593 1.343 32.514 1.00 85.25 127 PRO A N 1
ATOM 921 C CA . PRO A 1 127 ? -8.505 0.143 31.690 1.00 85.25 127 PRO A CA 1
ATOM 922 C C . PRO A 1 127 ? -7.275 -0.670 32.089 1.00 85.25 127 PRO A C 1
ATOM 924 O O . PRO A 1 127 ? -6.227 -0.088 32.384 1.00 85.25 127 PRO A O 1
ATOM 927 N N . ASP A 1 128 ? -7.408 -1.999 32.088 1.00 90.19 128 ASP A N 1
ATOM 928 C CA . ASP A 1 128 ? -6.348 -2.902 32.541 1.00 90.19 128 ASP A CA 1
ATOM 929 C C . ASP A 1 128 ? -5.007 -2.537 31.866 1.00 90.19 128 ASP A C 1
ATOM 931 O O . ASP A 1 128 ? -4.891 -2.621 30.630 1.00 90.19 128 ASP A O 1
ATOM 935 N N . PRO A 1 129 ? -3.982 -2.116 32.640 1.00 88.50 129 PRO A N 1
ATOM 936 C CA . PRO A 1 129 ? -2.704 -1.696 32.079 1.00 88.50 129 PRO A CA 1
ATOM 937 C C . PRO A 1 129 ? -2.036 -2.816 31.273 1.00 88.50 129 PRO A C 1
ATOM 939 O O . PRO A 1 129 ? -1.336 -2.527 30.302 1.00 88.50 129 PRO A O 1
ATOM 942 N N . ALA A 1 130 ? -2.294 -4.088 31.600 1.00 91.69 130 ALA A N 1
ATOM 943 C CA . ALA A 1 130 ? -1.762 -5.220 30.851 1.00 91.69 130 ALA A CA 1
ATOM 944 C C . ALA A 1 130 ? -2.380 -5.330 29.446 1.00 91.69 130 ALA A C 1
ATOM 946 O O . ALA A 1 130 ? -1.669 -5.610 28.475 1.00 91.69 130 ALA A O 1
ATOM 947 N N . VAL A 1 131 ? -3.687 -5.074 29.307 1.00 93.50 131 VAL A N 1
ATOM 948 C CA . VAL A 1 131 ? -4.377 -5.040 28.004 1.00 93.50 131 VAL A CA 1
ATOM 949 C C . VAL A 1 131 ? -3.873 -3.870 27.167 1.00 93.50 131 VAL A C 1
ATOM 951 O O . VAL A 1 131 ? -3.546 -4.049 25.991 1.00 93.50 131 VAL A O 1
ATOM 954 N N . ARG A 1 132 ? -3.742 -2.689 27.780 1.00 94.19 132 ARG A N 1
ATOM 955 C CA . ARG A 1 132 ? -3.205 -1.493 27.122 1.00 94.19 132 ARG A CA 1
ATOM 956 C C . ARG A 1 132 ? -1.791 -1.733 26.585 1.00 94.19 132 ARG A C 1
ATOM 958 O O . ARG A 1 132 ? -1.525 -1.447 25.419 1.00 94.19 132 ARG A O 1
ATOM 965 N N . GLU A 1 133 ? -0.904 -2.298 27.400 1.00 93.81 133 GLU A N 1
ATOM 966 C CA . GLU A 1 133 ? 0.476 -2.596 27.004 1.00 93.81 133 GLU A CA 1
ATOM 967 C C . GLU A 1 133 ? 0.541 -3.657 25.894 1.00 93.81 133 GLU A C 1
ATOM 969 O O . GLU A 1 133 ? 1.324 -3.538 24.948 1.00 93.81 133 GLU A O 1
ATOM 974 N N . ARG A 1 134 ? -0.310 -4.690 25.958 1.00 95.44 134 ARG A N 1
ATOM 975 C CA . ARG A 1 134 ? -0.400 -5.715 24.908 1.00 95.44 134 ARG A CA 1
ATOM 976 C C . ARG A 1 134 ? -0.825 -5.115 23.563 1.00 95.44 134 ARG A C 1
ATOM 978 O O . ARG A 1 134 ? -0.155 -5.364 22.561 1.00 95.44 134 ARG A O 1
ATOM 985 N N . LEU A 1 135 ? -1.859 -4.271 23.540 1.00 96.06 135 LEU A N 1
ATOM 986 C CA . LEU A 1 135 ? -2.320 -3.583 22.325 1.00 96.06 135 LEU A CA 1
ATOM 987 C C . LEU A 1 135 ? -1.291 -2.596 21.779 1.00 96.06 135 LEU A C 1
ATOM 989 O O . LEU A 1 135 ? -1.113 -2.513 20.565 1.00 96.06 135 LEU A O 1
ATOM 993 N N . SER A 1 136 ? -0.601 -1.865 22.658 1.00 95.50 136 SER A N 1
ATOM 994 C CA . SER A 1 136 ? 0.480 -0.956 22.265 1.00 95.50 136 SER A CA 1
ATOM 995 C C . SER A 1 136 ? 1.582 -1.713 21.519 1.00 95.50 136 SER A C 1
ATOM 997 O O . SER A 1 136 ? 1.955 -1.344 20.400 1.00 95.50 136 SER A O 1
ATOM 999 N N . ARG A 1 137 ? 2.038 -2.842 22.078 1.00 94.50 137 ARG A N 1
ATOM 1000 C CA . ARG A 1 137 ? 3.048 -3.705 21.448 1.00 94.50 137 ARG A CA 1
ATOM 1001 C C . ARG A 1 137 ? 2.566 -4.300 20.125 1.00 94.50 137 ARG A C 1
ATOM 1003 O O . ARG A 1 137 ? 3.303 -4.223 19.140 1.00 94.50 137 ARG A O 1
ATOM 1010 N N . ALA A 1 138 ? 1.341 -4.827 20.074 1.00 96.06 138 ALA A N 1
ATOM 1011 C CA . ALA A 1 138 ? 0.751 -5.374 18.849 1.00 96.06 138 ALA A CA 1
ATOM 1012 C C . ALA A 1 138 ? 0.642 -4.307 17.744 1.00 96.06 138 ALA A C 1
ATOM 1014 O O . ALA A 1 138 ? 1.074 -4.523 16.611 1.00 96.06 138 ALA A O 1
ATOM 1015 N N . ARG A 1 139 ? 0.178 -3.099 18.088 1.00 95.88 139 ARG A N 1
ATOM 1016 C CA . ARG A 1 139 ? 0.104 -1.967 17.156 1.00 95.88 139 ARG A CA 1
ATOM 1017 C C . ARG A 1 139 ? 1.480 -1.568 16.632 1.00 95.88 139 ARG A C 1
ATOM 1019 O O . ARG A 1 139 ? 1.637 -1.342 15.433 1.00 95.88 139 ARG A O 1
ATOM 1026 N N . MET A 1 140 ? 2.484 -1.473 17.503 1.00 93.00 140 MET A N 1
ATOM 1027 C CA . MET A 1 140 ? 3.852 -1.140 17.095 1.00 93.00 140 MET A CA 1
ATOM 1028 C C . MET A 1 140 ? 4.451 -2.209 16.176 1.00 93.00 140 MET A C 1
ATOM 1030 O O . MET A 1 140 ? 5.132 -1.865 15.209 1.00 93.00 140 MET A O 1
ATOM 1034 N N . ALA A 1 141 ? 4.169 -3.491 16.422 1.00 92.69 141 ALA A N 1
ATOM 1035 C CA . ALA A 1 141 ? 4.553 -4.574 15.522 1.00 92.69 141 ALA A CA 1
ATOM 1036 C C . ALA A 1 141 ? 3.889 -4.424 14.142 1.00 92.69 141 ALA A C 1
ATOM 1038 O O . ALA A 1 141 ? 4.596 -4.372 13.134 1.00 92.69 141 ALA A O 1
ATOM 1039 N N . ALA A 1 142 ? 2.569 -4.219 14.102 1.00 93.31 142 ALA A N 1
ATOM 1040 C CA . ALA A 1 142 ? 1.823 -3.989 12.867 1.00 93.31 142 ALA A CA 1
ATOM 1041 C C . ALA A 1 142 ? 2.337 -2.762 12.084 1.00 93.31 142 ALA A C 1
ATOM 1043 O O . ALA A 1 142 ? 2.493 -2.823 10.863 1.00 93.31 142 ALA A O 1
ATOM 1044 N N . LEU A 1 143 ? 2.658 -1.656 12.770 1.00 89.88 143 LEU A N 1
ATOM 1045 C CA . LEU A 1 143 ? 3.204 -0.442 12.148 1.00 89.88 143 LEU A CA 1
ATOM 1046 C C . LEU A 1 143 ? 4.591 -0.665 11.540 1.00 89.88 143 LEU A C 1
ATOM 1048 O O . LEU A 1 143 ? 4.877 -0.119 10.473 1.00 89.88 143 LEU A O 1
ATOM 1052 N N . ARG A 1 144 ? 5.455 -1.457 12.189 1.00 87.69 144 ARG A N 1
ATOM 1053 C CA . ARG A 1 144 ? 6.780 -1.793 11.642 1.00 87.69 144 ARG A CA 1
ATOM 1054 C C . ARG A 1 144 ? 6.656 -2.551 10.326 1.00 87.69 144 ARG A C 1
ATOM 1056 O O . ARG A 1 144 ? 7.327 -2.179 9.367 1.00 87.69 144 ARG A O 1
ATOM 1063 N N . VAL A 1 145 ? 5.763 -3.538 10.273 1.00 88.56 145 VAL A N 1
ATOM 1064 C CA . VAL A 1 145 ? 5.496 -4.327 9.061 1.00 88.56 145 VAL A CA 1
ATOM 1065 C C . VAL A 1 145 ? 4.860 -3.465 7.970 1.00 88.56 145 VAL A C 1
ATOM 1067 O O . VAL A 1 145 ? 5.302 -3.477 6.827 1.00 88.56 145 VAL A O 1
ATOM 1070 N N . ALA A 1 146 ? 3.872 -2.632 8.307 1.00 85.50 146 ALA A N 1
ATOM 1071 C CA . ALA A 1 146 ? 3.264 -1.733 7.327 1.00 85.50 146 ALA A CA 1
ATOM 1072 C C . ALA A 1 146 ? 4.283 -0.735 6.739 1.00 85.50 146 ALA A C 1
ATOM 1074 O O . ALA A 1 146 ? 4.274 -0.464 5.538 1.00 85.50 146 ALA A O 1
ATOM 1075 N N . ARG A 1 147 ? 5.197 -0.209 7.567 1.00 78.31 147 ARG A N 1
ATOM 1076 C CA . ARG A 1 147 ? 6.244 0.724 7.127 1.00 78.31 147 ARG A CA 1
ATOM 1077 C C . ARG A 1 147 ? 7.324 0.045 6.287 1.00 78.31 147 ARG A C 1
ATOM 1079 O O . ARG A 1 147 ? 7.827 0.679 5.360 1.00 78.31 147 ARG A O 1
ATOM 1086 N N . SER A 1 148 ? 7.706 -1.194 6.601 1.00 77.75 148 SER A N 1
ATOM 1087 C CA . SER A 1 148 ? 8.684 -1.936 5.796 1.00 77.75 148 SER A CA 1
ATOM 1088 C C . SER A 1 148 ? 8.128 -2.247 4.409 1.00 77.75 148 SER A C 1
ATOM 1090 O O . SER A 1 148 ? 8.822 -2.004 3.426 1.00 77.75 148 SER A O 1
ATOM 1092 N N . ILE A 1 149 ? 6.858 -2.655 4.322 1.00 73.25 149 ILE A N 1
ATOM 1093 C CA . ILE A 1 149 ? 6.163 -2.865 3.047 1.00 73.25 149 ILE A CA 1
ATOM 1094 C C . ILE A 1 149 ? 6.105 -1.557 2.252 1.00 73.25 149 ILE A C 1
ATOM 1096 O O . ILE A 1 149 ? 6.504 -1.536 1.094 1.00 73.25 149 ILE A O 1
ATOM 1100 N N . GLY A 1 150 ? 5.700 -0.445 2.876 1.00 74.31 150 GLY A N 1
ATOM 1101 C CA . GLY A 1 150 ? 5.666 0.857 2.200 1.00 74.31 150 GLY A CA 1
ATOM 1102 C C . GLY A 1 150 ? 7.033 1.290 1.656 1.00 74.31 150 GLY A C 1
ATOM 1103 O O . GLY A 1 150 ? 7.128 1.758 0.527 1.00 74.31 150 GLY A O 1
ATOM 1104 N N . ARG A 1 151 ? 8.114 1.074 2.419 1.00 75.31 151 ARG A N 1
ATOM 1105 C CA . ARG A 1 151 ? 9.483 1.334 1.941 1.00 75.31 151 ARG A CA 1
ATOM 1106 C C . ARG A 1 151 ? 9.876 0.432 0.773 1.00 75.31 151 ARG A C 1
ATOM 1108 O O . ARG A 1 151 ? 10.466 0.933 -0.177 1.00 75.31 151 ARG A O 1
ATOM 1115 N N . ALA A 1 152 ? 9.552 -0.857 0.843 1.00 73.19 152 ALA A N 1
ATOM 1116 C CA . ALA A 1 152 ? 9.833 -1.806 -0.229 1.00 73.19 152 ALA A CA 1
ATOM 1117 C C . ALA A 1 152 ? 9.092 -1.428 -1.520 1.00 73.19 152 ALA A C 1
ATOM 1119 O O . ALA A 1 152 ? 9.696 -1.421 -2.587 1.00 73.19 152 ALA A O 1
ATOM 1120 N N . VAL A 1 153 ? 7.821 -1.028 -1.420 1.00 72.94 153 VAL A N 1
ATOM 1121 C CA . VAL A 1 153 ? 7.037 -0.522 -2.556 1.00 72.94 153 VAL A CA 1
ATOM 1122 C C . VAL A 1 153 ? 7.693 0.714 -3.168 1.00 72.94 153 VAL A C 1
ATOM 1124 O O . VAL A 1 153 ? 7.998 0.697 -4.355 1.00 72.94 153 VAL A O 1
ATOM 1127 N N . CYS A 1 154 ? 7.993 1.750 -2.375 1.00 73.69 154 CYS A N 1
ATOM 1128 C CA . CYS A 1 154 ? 8.646 2.955 -2.899 1.00 73.69 154 CYS A CA 1
ATOM 1129 C C . CYS A 1 154 ? 10.014 2.655 -3.538 1.00 73.69 154 CYS A C 1
ATOM 1131 O O . CYS A 1 154 ? 10.400 3.296 -4.514 1.00 73.69 154 CYS A O 1
ATOM 1133 N N . GLN A 1 155 ? 10.756 1.678 -3.008 1.00 80.50 155 GLN A N 1
ATOM 1134 C CA . GLN A 1 155 ? 12.015 1.231 -3.600 1.00 80.50 155 GLN A CA 1
ATOM 1135 C C . GLN A 1 155 ? 11.795 0.556 -4.961 1.00 80.50 155 GLN A C 1
ATOM 1137 O O . GLN A 1 155 ? 12.508 0.879 -5.910 1.00 80.50 155 GLN 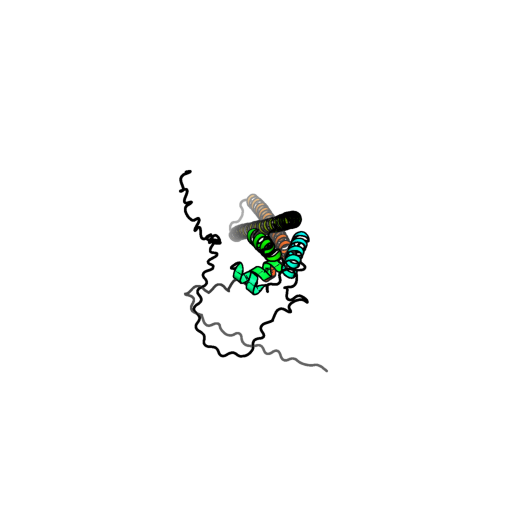A O 1
ATOM 1142 N N . LEU A 1 156 ? 10.813 -0.344 -5.074 1.00 75.00 156 LEU A N 1
ATOM 1143 C CA . LEU A 1 156 ? 10.461 -1.006 -6.335 1.00 75.00 156 LEU A CA 1
ATOM 1144 C C . LEU A 1 156 ? 9.980 0.000 -7.388 1.00 75.00 156 LEU A C 1
ATOM 1146 O O . LEU A 1 156 ? 10.385 -0.082 -8.544 1.00 75.00 156 LEU A O 1
ATOM 1150 N N . GLU A 1 157 ? 9.176 0.987 -6.992 1.00 75.38 157 GLU A N 1
ATOM 1151 C CA . GLU A 1 157 ? 8.749 2.082 -7.871 1.00 75.38 157 GLU A CA 1
ATOM 1152 C C . GLU A 1 157 ? 9.945 2.896 -8.380 1.00 75.38 157 GLU A C 1
ATOM 1154 O O . GLU A 1 157 ? 10.035 3.193 -9.573 1.00 75.38 157 GLU A O 1
ATOM 1159 N N . GLY A 1 158 ? 10.900 3.203 -7.496 1.00 82.31 158 GLY A N 1
ATOM 1160 C CA . GLY A 1 158 ? 12.151 3.862 -7.868 1.00 82.31 158 GLY A CA 1
ATOM 1161 C C . GLY A 1 158 ? 12.980 3.039 -8.860 1.00 82.31 158 GLY A C 1
ATOM 1162 O O . GLY A 1 158 ? 13.465 3.579 -9.854 1.00 82.31 158 GLY A O 1
ATOM 1163 N N . GLN A 1 159 ? 13.096 1.727 -8.639 1.00 80.81 159 GLN A N 1
ATOM 1164 C CA . GLN A 1 159 ? 13.792 0.813 -9.552 1.00 80.81 159 GLN A CA 1
ATOM 1165 C C . GLN A 1 159 ? 13.111 0.741 -10.922 1.00 80.81 159 GLN A C 1
ATOM 1167 O O . GLN A 1 159 ? 13.791 0.799 -11.945 1.00 80.81 159 GLN A O 1
ATOM 1172 N N . LEU A 1 160 ? 11.778 0.677 -10.955 1.00 78.75 160 LEU A N 1
ATOM 1173 C CA . LEU A 1 160 ? 11.007 0.654 -12.196 1.00 78.75 160 LEU A CA 1
ATOM 1174 C C . LEU A 1 160 ? 11.151 1.968 -12.977 1.00 78.75 160 LEU A C 1
ATOM 1176 O O . LEU A 1 160 ? 11.300 1.945 -14.197 1.00 78.75 160 LEU A O 1
ATOM 1180 N N . HIS A 1 161 ? 11.171 3.112 -12.286 1.00 78.44 161 HIS A N 1
ATOM 1181 C CA . HIS A 1 161 ? 11.417 4.403 -12.929 1.00 78.44 161 HIS A CA 1
ATOM 1182 C C . HIS A 1 161 ? 12.839 4.505 -13.503 1.00 78.44 161 HIS A C 1
ATOM 1184 O O . HIS A 1 161 ? 13.008 4.987 -14.621 1.00 78.44 161 HIS A O 1
ATOM 1190 N N . SER A 1 162 ? 13.852 4.016 -12.775 1.00 81.94 162 SER A N 1
ATOM 1191 C CA . SER A 1 162 ? 15.238 3.958 -13.265 1.00 81.94 162 SER A CA 1
ATOM 1192 C C . SER A 1 162 ? 15.357 3.076 -14.507 1.00 81.94 162 SER A C 1
ATOM 1194 O O . SER A 1 162 ? 15.908 3.507 -15.516 1.00 81.94 162 SER A O 1
ATOM 1196 N N . ALA A 1 163 ? 14.771 1.876 -14.474 1.00 77.56 163 ALA A N 1
ATOM 1197 C CA . ALA A 1 163 ? 14.784 0.958 -15.610 1.00 77.56 163 ALA A CA 1
ATOM 1198 C C . ALA A 1 163 ? 14.098 1.561 -16.848 1.00 77.56 163 ALA A C 1
ATOM 1200 O O . ALA A 1 163 ? 14.598 1.418 -17.959 1.00 77.56 163 ALA A O 1
ATOM 1201 N N . ALA A 1 164 ? 12.990 2.290 -16.671 1.00 79.19 164 ALA A N 1
ATOM 1202 C CA . ALA A 1 164 ? 12.323 2.978 -17.775 1.00 79.19 164 ALA A CA 1
ATOM 1203 C C . ALA A 1 164 ? 13.212 4.055 -18.424 1.00 79.19 164 ALA A C 1
ATOM 1205 O O . ALA A 1 164 ? 13.210 4.196 -19.645 1.00 79.19 164 ALA A O 1
ATOM 1206 N N . ARG A 1 165 ? 14.001 4.786 -17.623 1.00 82.56 165 ARG A N 1
ATOM 1207 C CA . ARG A 1 165 ? 14.979 5.764 -18.129 1.00 82.56 165 ARG A CA 1
ATOM 1208 C C . ARG A 1 165 ? 16.142 5.104 -18.862 1.00 82.56 165 ARG A C 1
ATOM 1210 O O . ARG A 1 165 ? 16.567 5.624 -19.886 1.00 82.56 165 ARG A O 1
ATOM 1217 N N . GLU A 1 166 ? 16.635 3.974 -18.361 1.00 81.50 166 GLU A N 1
ATOM 1218 C CA . GLU A 1 166 ? 17.677 3.186 -19.033 1.00 81.50 166 GLU A CA 1
ATOM 1219 C C . GLU A 1 166 ? 17.212 2.712 -20.420 1.00 81.50 166 GLU A C 1
ATOM 1221 O O . GLU A 1 166 ? 17.967 2.828 -21.381 1.00 81.50 166 GLU A O 1
ATOM 1226 N N . ILE A 1 167 ? 15.959 2.252 -20.542 1.00 82.19 167 ILE A N 1
ATOM 1227 C CA . ILE A 1 167 ? 15.366 1.849 -21.830 1.00 82.19 167 ILE A CA 1
ATOM 1228 C C . ILE A 1 167 ? 15.295 3.040 -22.794 1.00 82.19 167 ILE A C 1
ATOM 1230 O O . ILE A 1 167 ? 15.761 2.932 -23.922 1.00 82.19 167 ILE A O 1
ATOM 1234 N N . GLU A 1 168 ? 14.774 4.188 -22.347 1.00 83.38 168 GLU A N 1
ATOM 1235 C CA . GLU A 1 168 ? 14.678 5.406 -23.172 1.00 83.38 168 GLU A CA 1
ATOM 1236 C C . GLU A 1 168 ? 16.062 5.846 -23.690 1.00 83.38 168 GLU A C 1
ATOM 1238 O O . GLU A 1 168 ? 16.229 6.125 -24.875 1.00 83.38 168 GLU A O 1
ATOM 1243 N N . GLN A 1 169 ? 17.085 5.825 -22.829 1.00 86.81 169 GLN A N 1
ATOM 1244 C CA . GLN A 1 169 ? 18.456 6.172 -23.214 1.00 86.81 169 GLN A CA 1
ATOM 1245 C C . GLN A 1 169 ? 19.084 5.164 -24.182 1.00 86.81 169 GLN A C 1
ATOM 1247 O O . GLN A 1 169 ? 19.837 5.570 -25.070 1.00 86.81 169 GLN A O 1
ATOM 1252 N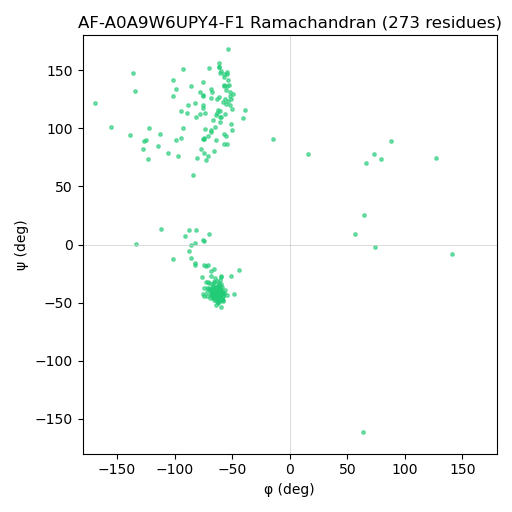 N . ALA A 1 170 ? 18.820 3.867 -24.003 1.00 77.88 170 ALA A N 1
ATOM 1253 C CA . ALA A 1 170 ? 19.311 2.823 -24.897 1.00 77.88 170 ALA A CA 1
ATOM 1254 C C . ALA A 1 170 ? 18.671 2.939 -26.289 1.00 77.88 170 ALA A C 1
ATOM 1256 O O . ALA A 1 170 ? 19.382 2.878 -27.292 1.00 77.88 170 ALA A O 1
ATOM 1257 N N . ASP A 1 171 ? 17.364 3.195 -26.353 1.00 79.75 171 ASP A N 1
ATOM 1258 C CA . ASP A 1 171 ? 16.638 3.388 -27.610 1.00 79.75 171 ASP A CA 1
ATOM 1259 C C . ASP A 1 171 ? 17.149 4.646 -28.349 1.00 79.75 171 ASP A C 1
ATOM 1261 O O . ASP A 1 171 ? 17.473 4.589 -29.535 1.00 79.75 171 ASP A O 1
ATOM 1265 N N . GLU A 1 172 ? 17.369 5.764 -27.644 1.00 89.12 172 GLU A N 1
ATOM 1266 C CA . GLU A 1 172 ? 17.978 6.971 -28.229 1.00 89.12 172 GLU A CA 1
ATOM 1267 C C . GLU A 1 172 ? 19.419 6.756 -28.729 1.00 89.12 172 GLU A C 1
ATOM 1269 O O . GLU A 1 172 ? 19.882 7.449 -29.645 1.00 89.12 172 GLU A O 1
ATOM 1274 N N . GLN A 1 173 ? 20.181 5.860 -28.092 1.00 82.19 173 GLN A N 1
ATOM 1275 C CA . GLN A 1 173 ? 21.521 5.479 -28.546 1.00 82.19 173 GLN A CA 1
ATOM 1276 C C . GLN A 1 173 ? 21.452 4.625 -29.812 1.00 82.19 173 GLN A C 1
ATOM 1278 O O . GLN A 1 173 ? 22.183 4.917 -30.762 1.00 82.19 173 GLN A O 1
ATOM 1283 N N . ALA A 1 174 ? 20.547 3.646 -29.857 1.00 79.50 174 ALA A N 1
ATOM 1284 C CA . ALA A 1 174 ? 20.304 2.826 -31.040 1.00 79.50 174 ALA A CA 1
ATOM 1285 C C . ALA A 1 174 ? 19.889 3.694 -32.243 1.00 79.50 174 ALA A C 1
ATOM 1287 O O . ALA A 1 174 ? 20.523 3.630 -33.294 1.00 79.50 174 ALA A O 1
ATOM 1288 N N . ASP A 1 175 ? 18.948 4.625 -32.055 1.00 85.62 175 ASP A N 1
ATOM 1289 C CA . ASP A 1 175 ? 18.504 5.561 -33.098 1.00 85.62 175 ASP A CA 1
ATOM 1290 C C . ASP A 1 175 ? 19.630 6.472 -33.618 1.00 85.62 175 ASP A C 1
ATOM 1292 O O . ASP A 1 175 ? 19.608 6.951 -34.759 1.00 85.62 175 ASP A O 1
ATOM 1296 N N . ARG A 1 176 ? 20.613 6.802 -32.771 1.00 89.44 176 ARG A N 1
ATOM 1297 C CA . ARG A 1 176 ? 21.797 7.570 -33.184 1.00 89.44 176 ARG A CA 1
ATOM 1298 C C . ARG A 1 176 ? 22.770 6.710 -33.985 1.00 89.44 176 ARG A C 1
ATOM 1300 O O . ARG A 1 176 ? 23.276 7.191 -34.999 1.00 89.44 176 ARG A O 1
ATOM 1307 N N . ALA A 1 177 ? 23.008 5.472 -33.558 1.00 81.44 177 ALA A N 1
ATOM 1308 C CA . ALA A 1 177 ? 23.861 4.528 -34.273 1.00 81.44 177 ALA A CA 1
ATOM 1309 C C . ALA A 1 177 ? 23.290 4.199 -35.663 1.00 81.44 177 ALA A C 1
ATOM 1311 O O . ALA A 1 177 ? 24.005 4.311 -36.658 1.00 81.44 177 ALA 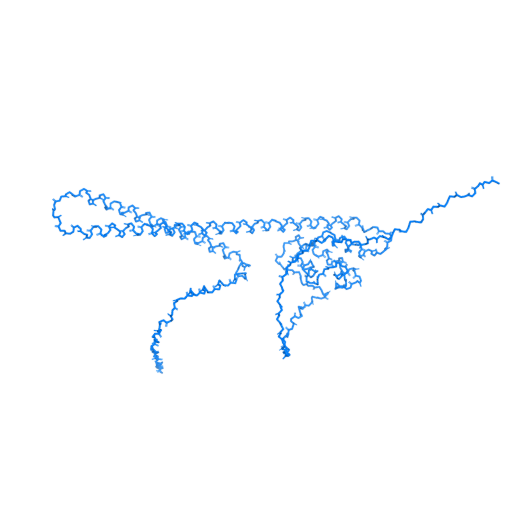A O 1
ATOM 1312 N N . ASP A 1 178 ? 21.987 3.921 -35.754 1.00 83.12 178 ASP A N 1
ATOM 1313 C CA . ASP A 1 178 ? 21.309 3.602 -37.015 1.00 83.12 178 ASP A CA 1
ATOM 1314 C C . ASP A 1 178 ? 21.379 4.775 -38.011 1.00 83.12 178 ASP A C 1
ATOM 1316 O O . ASP A 1 178 ? 21.663 4.586 -39.198 1.00 83.12 178 ASP A O 1
ATOM 1320 N N . ARG A 1 179 ? 21.222 6.019 -37.532 1.00 91.12 179 ARG A N 1
ATOM 1321 C CA . ARG A 1 179 ? 21.411 7.222 -38.364 1.00 91.12 179 ARG A CA 1
ATOM 1322 C C . ARG A 1 179 ? 22.851 7.390 -38.852 1.00 91.12 179 ARG A C 1
ATOM 1324 O O . ARG A 1 179 ? 23.053 7.808 -39.992 1.00 91.12 179 ARG A O 1
ATOM 1331 N N . ALA A 1 180 ? 23.842 7.077 -38.019 1.00 88.12 180 ALA A N 1
ATOM 1332 C CA . ALA A 1 180 ? 25.249 7.151 -38.406 1.00 88.12 180 ALA A CA 1
ATOM 1333 C C . ALA A 1 180 ? 25.600 6.102 -39.475 1.00 88.12 180 ALA A C 1
ATOM 1335 O O . ALA A 1 180 ? 26.257 6.436 -40.462 1.00 88.12 180 ALA A O 1
ATOM 1336 N N . LEU A 1 181 ? 25.108 4.868 -39.326 1.00 84.56 181 LEU A N 1
ATOM 1337 C CA . LEU A 1 181 ? 25.265 3.806 -40.323 1.00 84.56 181 LEU A CA 1
ATOM 1338 C C . LEU A 1 181 ? 24.610 4.183 -41.659 1.00 84.56 181 LEU A C 1
ATOM 1340 O O . LEU A 1 181 ? 25.239 4.052 -42.709 1.00 84.56 181 LEU A O 1
ATOM 1344 N N . ALA A 1 182 ? 23.389 4.727 -41.629 1.00 89.81 182 ALA A N 1
ATOM 1345 C CA . ALA A 1 182 ? 22.704 5.200 -42.832 1.00 89.81 182 ALA A CA 1
ATOM 1346 C C . ALA A 1 182 ? 23.482 6.320 -43.551 1.00 89.81 182 ALA A C 1
ATOM 1348 O O . ALA A 1 182 ? 23.572 6.324 -44.779 1.00 89.81 182 ALA A O 1
ATOM 1349 N N . ALA A 1 183 ? 24.089 7.246 -42.799 1.00 92.00 183 ALA A N 1
ATOM 1350 C CA . ALA A 1 183 ? 24.922 8.307 -43.362 1.00 92.00 183 ALA A CA 1
ATOM 1351 C C . ALA A 1 183 ? 26.206 7.763 -44.015 1.00 92.00 183 ALA A C 1
ATOM 1353 O O . ALA A 1 183 ? 26.560 8.191 -45.114 1.00 92.00 183 ALA A O 1
ATOM 1354 N N . LEU A 1 184 ? 26.879 6.795 -43.382 1.00 85.94 184 LEU A N 1
ATOM 1355 C CA . LEU A 1 184 ? 28.057 6.133 -43.956 1.00 85.94 184 LEU A CA 1
ATOM 1356 C C . LEU A 1 184 ? 27.712 5.369 -45.243 1.00 85.94 184 LEU A C 1
ATOM 1358 O O . LEU A 1 184 ? 28.440 5.478 -46.229 1.00 85.94 184 LEU A O 1
ATOM 1362 N N . ALA A 1 185 ? 26.581 4.659 -45.267 1.00 87.06 185 ALA A N 1
ATOM 1363 C CA . ALA A 1 185 ? 26.107 3.948 -46.454 1.00 87.06 185 ALA A CA 1
ATOM 1364 C C . ALA A 1 185 ? 25.789 4.902 -47.620 1.00 87.06 185 ALA A C 1
ATOM 1366 O O . ALA A 1 185 ? 26.142 4.618 -48.765 1.00 87.06 185 ALA A O 1
ATOM 1367 N N . ALA A 1 186 ? 25.180 6.059 -47.338 1.00 90.44 186 ALA A N 1
ATOM 1368 C CA . ALA A 1 186 ? 24.904 7.079 -48.350 1.00 90.44 186 ALA A CA 1
ATOM 1369 C C . ALA A 1 186 ? 26.190 7.679 -48.948 1.00 90.44 186 ALA A C 1
ATOM 1371 O O . ALA A 1 186 ? 26.268 7.872 -50.162 1.00 90.44 186 ALA A O 1
ATOM 1372 N N . LEU A 1 187 ? 27.216 7.927 -48.122 1.00 86.06 187 LEU A N 1
ATOM 1373 C CA . LEU A 1 187 ? 28.524 8.401 -48.593 1.00 86.06 187 LEU A CA 1
ATOM 1374 C C . LEU A 1 187 ? 29.230 7.357 -49.472 1.00 86.06 187 LEU A C 1
ATOM 1376 O O . LEU A 1 187 ? 29.773 7.716 -50.513 1.00 86.06 187 LEU A O 1
ATOM 1380 N N . ALA A 1 188 ? 29.180 6.075 -49.097 1.00 81.94 188 ALA A N 1
ATOM 1381 C CA . ALA A 1 188 ? 29.761 4.987 -49.889 1.00 81.94 188 ALA A CA 1
ATOM 1382 C C . ALA A 1 188 ? 29.040 4.778 -51.236 1.00 81.94 188 ALA A C 1
ATOM 1384 O O . ALA A 1 188 ? 29.682 4.508 -52.249 1.00 81.94 188 ALA A O 1
ATOM 1385 N N . GLY A 1 189 ? 27.714 4.954 -51.275 1.00 81.94 189 GLY A N 1
ATOM 1386 C CA . GLY A 1 189 ? 26.935 4.908 -52.518 1.00 81.94 189 GLY A CA 1
ATOM 1387 C C . GLY A 1 189 ? 27.218 6.076 -53.474 1.00 81.94 189 GLY A C 1
ATOM 1388 O O . GLY A 1 189 ? 27.009 5.945 -54.677 1.00 81.94 189 GLY A O 1
ATOM 1389 N N . SER A 1 190 ? 27.724 7.205 -52.964 1.00 76.44 190 SER A N 1
ATOM 1390 C CA . SER A 1 190 ? 28.055 8.395 -53.759 1.00 76.44 190 SER A CA 1
ATOM 1391 C C . SER A 1 190 ? 29.421 8.321 -54.457 1.00 76.44 190 SER A C 1
ATOM 1393 O O . SER A 1 190 ? 29.661 9.102 -55.373 1.00 76.44 190 SER A O 1
ATOM 1395 N N . THR A 1 191 ? 30.327 7.427 -54.048 1.00 65.94 191 THR A N 1
ATOM 1396 C CA . THR A 1 191 ? 31.710 7.355 -54.568 1.00 65.94 191 THR A CA 1
ATOM 1397 C C . THR A 1 191 ? 31.879 6.497 -55.831 1.00 65.94 191 THR A C 1
ATOM 1399 O O . THR A 1 191 ? 33.002 6.198 -56.222 1.00 65.94 191 THR A O 1
ATOM 1402 N N . GLY A 1 192 ? 30.786 6.111 -56.495 1.00 62.31 192 GLY A N 1
ATOM 1403 C CA . GLY A 1 192 ? 30.793 5.213 -57.658 1.00 62.31 192 GLY A CA 1
ATOM 1404 C C . GLY A 1 192 ? 31.377 5.762 -58.971 1.00 62.31 192 GLY A C 1
ATOM 1405 O O . GLY A 1 192 ? 31.233 5.082 -59.980 1.00 62.31 192 GLY A O 1
ATOM 1406 N N . ASP A 1 193 ? 32.011 6.943 -58.993 1.00 60.25 193 ASP A N 1
ATOM 1407 C CA . ASP A 1 193 ? 32.447 7.598 -60.247 1.00 60.25 193 ASP A CA 1
ATOM 1408 C C . ASP A 1 193 ? 33.890 8.152 -60.246 1.00 60.25 193 ASP A C 1
ATOM 1410 O O . ASP A 1 193 ? 34.363 8.677 -61.249 1.00 60.25 193 ASP A O 1
ATOM 1414 N N . THR A 1 194 ? 34.652 8.019 -59.155 1.00 57.31 194 THR A N 1
ATOM 1415 C CA . THR A 1 194 ? 36.052 8.490 -59.114 1.00 57.31 194 THR A CA 1
ATOM 1416 C C . THR A 1 194 ? 37.003 7.312 -58.998 1.00 57.31 194 THR A C 1
ATOM 1418 O O . THR A 1 194 ? 37.250 6.800 -57.907 1.00 57.31 194 THR A O 1
ATOM 1421 N N . GLY A 1 195 ? 37.505 6.864 -60.149 1.00 61.06 195 GLY A N 1
ATOM 1422 C CA . GLY A 1 195 ? 38.538 5.844 -60.233 1.00 61.06 195 GLY A CA 1
ATOM 1423 C C . GLY A 1 195 ? 39.803 6.239 -59.469 1.00 61.06 195 GLY A C 1
ATOM 1424 O O . GLY A 1 195 ? 40.279 7.367 -59.566 1.00 61.06 195 GLY A O 1
ATOM 1425 N N . ASP A 1 196 ? 40.342 5.254 -58.756 1.00 62.94 196 ASP A N 1
ATOM 1426 C CA . ASP A 1 196 ? 41.768 5.120 -58.472 1.00 62.94 196 ASP A CA 1
ATOM 1427 C C . ASP A 1 196 ? 42.412 6.200 -57.584 1.00 62.94 196 ASP A C 1
ATOM 1429 O O . ASP A 1 196 ? 43.238 6.992 -58.022 1.00 62.94 196 ASP A O 1
ATOM 1433 N N . THR A 1 197 ? 42.072 6.218 -56.290 1.00 57.19 197 THR A N 1
ATOM 1434 C CA . THR A 1 197 ? 42.995 6.708 -55.246 1.00 57.19 197 THR A CA 1
ATOM 1435 C C . THR A 1 197 ? 42.677 6.085 -53.876 1.00 57.19 197 THR A C 1
ATOM 1437 O O . THR A 1 197 ? 41.776 6.521 -53.167 1.00 57.19 197 THR A O 1
ATOM 1440 N N . GLY A 1 198 ? 43.467 5.079 -53.481 1.00 60.88 198 GLY A N 1
ATOM 1441 C CA . GLY A 1 198 ? 43.739 4.736 -52.075 1.00 60.88 198 GLY A CA 1
ATOM 1442 C C . GLY A 1 198 ? 42.782 3.763 -51.370 1.00 60.88 198 GLY A C 1
ATOM 1443 O O . GLY A 1 198 ? 41.880 4.175 -50.643 1.00 60.88 198 GLY A O 1
ATOM 1444 N N . ASP A 1 199 ? 43.087 2.469 -51.482 1.00 66.38 199 ASP A N 1
ATOM 1445 C CA . ASP A 1 199 ? 42.471 1.316 -50.793 1.00 66.38 199 ASP A CA 1
ATOM 1446 C C . ASP A 1 199 ? 42.377 1.461 -49.250 1.00 66.38 199 ASP A C 1
ATOM 1448 O O . ASP A 1 199 ? 41.443 0.981 -48.605 1.00 66.38 199 ASP A O 1
ATOM 1452 N N . THR A 1 200 ? 43.277 2.230 -48.631 1.00 76.81 200 THR A N 1
ATOM 1453 C CA . THR A 1 200 ? 43.388 2.374 -47.168 1.00 76.81 200 THR A CA 1
ATOM 1454 C C . THR A 1 200 ? 42.146 2.981 -46.505 1.00 76.81 200 THR A C 1
ATOM 1456 O O . THR A 1 200 ? 41.746 2.557 -45.424 1.00 76.81 200 THR A O 1
ATOM 1459 N N . GLY A 1 201 ? 41.483 3.940 -47.162 1.00 76.56 201 GLY A N 1
ATOM 1460 C CA . GLY A 1 201 ? 40.281 4.580 -46.612 1.00 76.56 201 GLY A CA 1
ATOM 1461 C C . GLY A 1 201 ? 39.032 3.694 -46.667 1.00 76.56 201 GLY A C 1
ATOM 1462 O O . GLY A 1 201 ? 38.055 3.969 -45.973 1.00 76.56 201 GLY A O 1
ATOM 1463 N N . SER A 1 202 ? 39.044 2.645 -47.495 1.00 76.69 202 SER A N 1
ATOM 1464 C CA . SER A 1 202 ? 37.960 1.662 -47.572 1.00 76.69 202 SER A CA 1
ATOM 1465 C C . SER A 1 202 ? 37.987 0.731 -46.359 1.00 76.69 202 SER A C 1
ATOM 1467 O O . SER A 1 202 ? 36.957 0.527 -45.716 1.00 76.69 202 SER A O 1
ATOM 1469 N N . VAL A 1 203 ? 39.183 0.255 -45.991 1.00 84.56 203 VAL A N 1
ATOM 1470 C CA . VAL A 1 203 ? 39.398 -0.635 -44.840 1.00 84.56 203 VAL A CA 1
ATOM 1471 C C . VAL A 1 203 ? 39.021 0.058 -43.528 1.00 84.56 203 VAL A C 1
ATOM 1473 O O . VAL A 1 203 ? 38.208 -0.473 -42.778 1.00 84.56 203 VAL A O 1
ATOM 1476 N N . GLU A 1 204 ? 39.487 1.291 -43.291 1.00 83.94 204 GLU A N 1
ATOM 1477 C CA . GLU A 1 204 ? 39.134 2.045 -42.073 1.00 83.94 204 GLU A CA 1
ATOM 1478 C C . GLU A 1 204 ? 37.624 2.325 -41.962 1.00 83.94 204 GLU A C 1
ATOM 1480 O O . GLU A 1 204 ? 37.052 2.322 -40.868 1.00 83.94 204 GLU A O 1
ATOM 1485 N N . ARG A 1 205 ? 36.941 2.560 -43.093 1.00 80.00 205 ARG A N 1
ATOM 1486 C CA . ARG A 1 205 ? 35.479 2.734 -43.110 1.00 80.00 205 ARG A CA 1
ATOM 1487 C C . ARG A 1 205 ? 34.747 1.428 -42.812 1.00 80.00 205 ARG A C 1
ATOM 1489 O O . ARG A 1 205 ? 33.736 1.476 -42.112 1.00 80.00 205 ARG A O 1
ATOM 1496 N N . ALA A 1 206 ? 35.240 0.299 -43.317 1.00 82.75 206 ALA A N 1
ATOM 1497 C CA . ALA A 1 206 ? 34.678 -1.019 -43.043 1.00 82.75 206 ALA A CA 1
ATOM 1498 C C . ALA A 1 206 ? 34.834 -1.399 -41.561 1.00 82.75 206 ALA A C 1
ATOM 1500 O O . ALA A 1 206 ? 33.840 -1.732 -40.919 1.00 82.75 206 ALA A O 1
ATOM 1501 N N . GLU A 1 207 ? 36.030 -1.230 -40.987 1.00 89.00 207 GLU A N 1
ATOM 1502 C CA . GLU A 1 207 ? 36.283 -1.470 -39.558 1.00 89.00 207 GLU A CA 1
ATOM 1503 C C . GLU A 1 207 ? 35.409 -0.574 -38.668 1.00 89.00 207 GLU A C 1
ATOM 1505 O O . GLU A 1 207 ? 34.825 -1.026 -37.681 1.00 89.00 207 GLU A O 1
ATOM 1510 N N . ARG A 1 208 ? 35.247 0.705 -39.033 1.00 84.06 208 ARG A N 1
ATOM 1511 C CA . ARG A 1 208 ? 34.372 1.627 -38.295 1.00 84.06 208 ARG A CA 1
ATOM 1512 C C . ARG A 1 208 ? 32.895 1.244 -38.396 1.00 84.06 208 ARG A C 1
ATOM 1514 O O . ARG A 1 208 ? 32.157 1.438 -37.430 1.00 84.06 208 ARG A O 1
ATOM 1521 N N . ALA A 1 209 ? 32.450 0.728 -39.540 1.00 79.25 209 ALA A N 1
ATOM 1522 C CA . ALA A 1 209 ? 31.083 0.244 -39.710 1.00 79.25 209 ALA A CA 1
ATOM 1523 C C . ALA A 1 209 ? 30.821 -1.007 -38.855 1.00 79.25 209 ALA A C 1
ATOM 1525 O O . ALA A 1 209 ? 29.780 -1.081 -38.204 1.00 79.25 209 ALA A O 1
ATOM 1526 N N . GLU A 1 210 ? 31.779 -1.935 -38.790 1.00 89.25 210 GLU A N 1
ATOM 1527 C CA . GLU A 1 210 ? 31.701 -3.128 -37.941 1.00 89.25 210 GLU A CA 1
ATOM 1528 C C . GLU A 1 210 ? 31.653 -2.762 -36.449 1.00 89.25 210 GLU A C 1
ATOM 1530 O O . GLU A 1 210 ? 30.776 -3.236 -35.727 1.00 89.25 210 GLU A O 1
ATOM 1535 N N . GLN A 1 211 ? 32.496 -1.827 -35.995 1.00 87.50 211 GLN A N 1
ATOM 1536 C CA . GLN A 1 211 ? 32.458 -1.331 -34.611 1.00 87.50 211 GLN A CA 1
ATOM 1537 C C . GLN A 1 211 ? 31.112 -0.685 -34.247 1.00 87.50 211 GLN A C 1
ATOM 1539 O O . GLN A 1 211 ? 30.619 -0.861 -33.132 1.00 87.50 211 GLN A O 1
ATOM 1544 N N . LEU A 1 212 ? 30.504 0.073 -35.166 1.00 77.75 212 LEU A N 1
ATOM 1545 C CA . LEU A 1 212 ? 29.187 0.678 -34.945 1.00 77.75 212 LEU A CA 1
ATOM 1546 C C . LEU A 1 212 ? 28.065 -0.368 -34.930 1.00 77.75 212 LEU A C 1
ATOM 1548 O O . LEU A 1 212 ? 27.142 -0.244 -34.124 1.00 77.75 212 LEU A O 1
ATOM 1552 N N . ALA A 1 213 ? 28.148 -1.396 -35.779 1.00 79.44 213 ALA A N 1
ATOM 1553 C CA . ALA A 1 213 ? 27.212 -2.516 -35.765 1.00 79.44 213 ALA A CA 1
ATOM 1554 C C . ALA A 1 213 ? 27.287 -3.275 -34.431 1.00 79.44 213 ALA A C 1
ATOM 1556 O O . ALA A 1 213 ? 26.263 -3.466 -33.778 1.00 79.44 213 ALA A O 1
ATOM 1557 N N . GLU A 1 214 ? 28.498 -3.584 -33.957 1.00 88.12 214 GLU A N 1
ATOM 1558 C CA . GLU A 1 214 ? 28.699 -4.243 -32.664 1.00 88.12 214 GLU A CA 1
ATOM 1559 C C . GLU A 1 214 ? 28.189 -3.384 -31.490 1.00 88.12 214 GLU A C 1
ATOM 1561 O O . GLU A 1 214 ? 27.570 -3.897 -30.554 1.00 88.12 214 GLU A O 1
ATOM 1566 N N . GLN A 1 215 ? 28.395 -2.061 -31.526 1.00 79.00 215 GLN A N 1
ATOM 1567 C CA . GLN A 1 215 ? 27.827 -1.152 -30.522 1.00 79.00 215 GLN A CA 1
ATOM 1568 C C . GLN A 1 215 ? 26.291 -1.145 -30.539 1.00 79.00 215 GLN A C 1
ATOM 1570 O O . GLN A 1 215 ? 25.681 -1.134 -29.468 1.00 79.00 215 GLN A O 1
ATOM 1575 N N . SER A 1 216 ? 25.670 -1.175 -31.723 1.00 79.06 216 SER A N 1
ATOM 1576 C CA . SER A 1 216 ? 24.210 -1.240 -31.871 1.00 79.06 216 SER A CA 1
ATOM 1577 C C . SER A 1 216 ? 23.647 -2.544 -31.299 1.00 79.06 216 SER A C 1
ATOM 1579 O O . SER A 1 216 ? 22.700 -2.517 -30.510 1.00 79.06 216 SER A O 1
ATOM 1581 N N . ASP A 1 217 ? 24.280 -3.681 -31.594 1.00 83.75 217 ASP A N 1
ATOM 1582 C CA . ASP A 1 217 ? 23.846 -4.983 -31.083 1.00 83.75 217 ASP A CA 1
ATOM 1583 C C . ASP A 1 217 ? 23.969 -5.072 -29.555 1.00 83.75 217 ASP A C 1
ATOM 1585 O O . ASP A 1 217 ? 23.032 -5.511 -28.884 1.00 83.75 217 ASP A O 1
ATOM 1589 N N . ARG A 1 218 ? 25.060 -4.554 -28.972 1.00 80.88 218 ARG A N 1
ATOM 1590 C CA . ARG A 1 218 ? 25.202 -4.463 -27.506 1.00 80.88 218 ARG A CA 1
ATOM 1591 C C . ARG A 1 218 ? 24.140 -3.562 -26.871 1.00 80.88 218 ARG A C 1
ATOM 1593 O O . ARG A 1 218 ? 23.653 -3.878 -25.785 1.00 80.88 218 ARG A O 1
ATOM 1600 N N . ALA A 1 219 ? 23.770 -2.455 -27.517 1.00 75.12 219 ALA A N 1
ATOM 1601 C CA . ALA A 1 219 ? 22.717 -1.566 -27.023 1.00 75.12 219 ALA A CA 1
ATOM 1602 C C . ALA A 1 219 ? 21.336 -2.245 -27.055 1.00 75.12 219 ALA A C 1
ATOM 1604 O O . ALA A 1 219 ? 20.587 -2.159 -26.078 1.00 75.12 219 ALA A O 1
ATOM 1605 N N . ARG A 1 220 ? 21.022 -2.984 -28.129 1.00 77.50 220 ARG A N 1
ATOM 1606 C CA . ARG A 1 220 ? 19.790 -3.789 -28.235 1.00 77.50 220 ARG A CA 1
ATOM 1607 C C . ARG A 1 220 ? 19.733 -4.867 -27.162 1.00 77.50 220 ARG A C 1
ATOM 1609 O O . ARG A 1 220 ? 18.730 -4.972 -26.464 1.00 77.50 220 ARG A O 1
ATOM 1616 N N . GLU A 1 221 ? 20.833 -5.587 -26.948 1.00 86.94 221 GLU A N 1
ATOM 1617 C CA . GLU A 1 221 ? 20.914 -6.600 -25.895 1.00 86.94 221 GLU A CA 1
ATOM 1618 C C . GLU A 1 221 ? 20.699 -5.996 -24.494 1.00 86.94 221 GLU A C 1
ATOM 1620 O O . GLU A 1 221 ? 20.000 -6.575 -23.658 1.00 86.94 221 GLU A O 1
ATOM 1625 N N . GLN A 1 222 ? 21.255 -4.810 -24.218 1.00 77.75 222 GLN A N 1
ATOM 1626 C CA . GLN A 1 222 ? 21.007 -4.099 -22.959 1.00 77.75 222 GLN A CA 1
ATOM 1627 C C . GLN A 1 222 ? 19.538 -3.678 -22.804 1.00 77.75 222 GLN A C 1
ATOM 1629 O O . GLN A 1 222 ? 18.977 -3.852 -21.717 1.00 77.75 222 GLN A O 1
ATOM 1634 N N . SER A 1 223 ? 18.907 -3.179 -23.873 1.00 75.44 223 SER A N 1
ATOM 1635 C CA . SER A 1 223 ? 17.480 -2.822 -23.887 1.00 75.44 223 SER A CA 1
ATOM 1636 C C . SER A 1 223 ? 16.599 -4.051 -23.629 1.00 75.44 223 SER A C 1
ATOM 1638 O O . SER A 1 223 ? 15.729 -4.019 -22.754 1.00 75.44 223 SER A O 1
ATOM 1640 N N . ASP A 1 224 ? 16.889 -5.184 -24.273 1.00 80.94 224 ASP A N 1
ATOM 1641 C CA . ASP A 1 224 ? 16.161 -6.440 -24.069 1.00 80.94 224 ASP A CA 1
ATOM 1642 C C . ASP A 1 224 ? 16.310 -6.963 -22.636 1.00 80.94 224 ASP A C 1
ATOM 1644 O O . ASP A 1 224 ? 15.319 -7.315 -21.990 1.00 80.94 224 ASP A O 1
ATOM 1648 N N . ARG A 1 225 ? 17.522 -6.931 -22.068 1.00 79.44 225 ARG A N 1
ATOM 1649 C CA . ARG A 1 225 ? 17.741 -7.284 -20.653 1.00 79.44 225 ARG A CA 1
ATOM 1650 C C . ARG A 1 225 ? 16.979 -6.352 -19.709 1.00 79.44 225 ARG A C 1
ATOM 1652 O O . ARG A 1 225 ? 16.462 -6.803 -18.684 1.00 79.44 225 ARG A O 1
ATOM 1659 N N . ALA A 1 226 ? 16.897 -5.058 -20.016 1.00 72.00 226 ALA A N 1
ATOM 1660 C CA . ALA A 1 226 ? 16.119 -4.105 -19.228 1.00 72.00 226 ALA A CA 1
ATOM 1661 C C . ALA A 1 226 ? 14.606 -4.373 -19.323 1.00 72.00 226 ALA A C 1
ATOM 1663 O O . ALA A 1 226 ? 13.928 -4.345 -18.292 1.00 72.00 226 ALA A O 1
ATOM 1664 N N . ARG A 1 227 ? 14.090 -4.722 -20.510 1.00 77.62 227 ARG A N 1
ATOM 1665 C CA . ARG A 1 227 ? 12.691 -5.142 -20.707 1.00 77.62 227 ARG A CA 1
ATOM 1666 C C . ARG A 1 227 ? 12.360 -6.402 -19.920 1.00 77.62 227 ARG A C 1
ATOM 1668 O O . ARG A 1 227 ? 11.407 -6.382 -19.150 1.00 77.62 227 ARG A O 1
ATOM 1675 N N . VAL A 1 228 ? 13.199 -7.437 -19.995 1.00 84.44 228 VAL A N 1
ATOM 1676 C CA . VAL A 1 228 ? 13.012 -8.671 -19.211 1.00 84.44 228 VAL A CA 1
ATOM 1677 C C . VAL A 1 228 ? 12.965 -8.374 -17.708 1.00 84.44 228 VAL A C 1
ATOM 1679 O O . VAL A 1 228 ? 12.076 -8.867 -17.018 1.00 84.44 228 VAL A O 1
ATOM 1682 N N . ARG A 1 229 ? 13.859 -7.518 -17.184 1.00 75.88 229 ARG A N 1
ATOM 1683 C CA . ARG A 1 229 ? 13.799 -7.090 -15.771 1.00 75.88 229 ARG A CA 1
ATOM 1684 C C . ARG A 1 229 ? 12.478 -6.387 -15.440 1.00 75.88 229 ARG A C 1
ATOM 1686 O O . ARG A 1 229 ? 11.869 -6.702 -14.420 1.00 75.88 229 ARG A O 1
ATOM 1693 N N . SER A 1 230 ? 12.033 -5.462 -16.292 1.00 72.94 230 SER A N 1
ATOM 1694 C CA . SER A 1 230 ? 10.765 -4.736 -16.128 1.00 72.94 230 SER A CA 1
ATOM 1695 C C . SER A 1 230 ? 9.555 -5.679 -16.122 1.00 72.94 230 SER A C 1
ATOM 1697 O O . SER A 1 230 ? 8.668 -5.553 -15.270 1.00 72.94 230 SER A O 1
ATOM 1699 N N . ASP A 1 231 ? 9.539 -6.654 -17.028 1.00 78.44 231 ASP A N 1
ATOM 1700 C CA . ASP A 1 231 ? 8.472 -7.646 -17.149 1.00 78.44 231 ASP A CA 1
ATOM 1701 C C . ASP A 1 231 ? 8.442 -8.577 -15.933 1.00 78.44 231 ASP A C 1
ATOM 1703 O O . ASP A 1 231 ? 7.377 -8.793 -15.354 1.00 78.44 231 ASP A O 1
ATOM 1707 N N . CYS A 1 232 ? 9.602 -9.046 -15.458 1.00 77.19 232 CYS A N 1
ATOM 1708 C CA . CYS A 1 232 ? 9.700 -9.829 -14.225 1.00 77.19 232 CYS A CA 1
ATOM 1709 C C . CYS A 1 232 ? 9.206 -9.045 -12.998 1.00 77.19 232 CYS A C 1
ATOM 1711 O O . CYS A 1 232 ? 8.453 -9.584 -12.185 1.00 77.19 232 CYS A O 1
ATOM 1713 N N . CYS A 1 233 ? 9.584 -7.769 -12.863 1.00 71.12 233 CYS A N 1
ATOM 1714 C CA . CYS A 1 233 ? 9.104 -6.911 -11.776 1.00 71.12 233 CYS A CA 1
ATOM 1715 C C . CYS A 1 233 ? 7.586 -6.681 -11.846 1.00 71.12 233 CYS A C 1
ATOM 1717 O O . CYS A 1 233 ? 6.924 -6.652 -10.809 1.00 71.12 233 CYS A O 1
ATOM 1719 N N . SER A 1 234 ? 7.030 -6.551 -13.052 1.00 68.69 234 SER A N 1
ATOM 1720 C CA . SER A 1 234 ? 5.591 -6.357 -13.264 1.00 68.69 234 SER A CA 1
ATOM 1721 C C . SER A 1 234 ? 4.790 -7.634 -12.986 1.00 68.69 234 SER A C 1
ATOM 1723 O O . SER A 1 234 ? 3.746 -7.574 -12.338 1.00 68.69 234 SER A O 1
ATOM 1725 N N . ALA A 1 235 ? 5.296 -8.796 -13.410 1.00 76.25 235 ALA A N 1
ATOM 1726 C CA . ALA A 1 235 ? 4.657 -10.094 -13.197 1.00 76.25 235 ALA A CA 1
ATOM 1727 C C . ALA A 1 235 ? 4.605 -10.499 -11.715 1.00 76.25 235 ALA A C 1
ATOM 1729 O O . ALA A 1 235 ? 3.643 -11.127 -11.280 1.00 76.25 235 ALA A O 1
ATOM 1730 N N . ASN A 1 236 ? 5.605 -10.105 -10.921 1.00 66.94 236 ASN A N 1
ATOM 1731 C CA . ASN A 1 236 ? 5.678 -10.445 -9.498 1.00 66.94 236 ASN A CA 1
ATOM 1732 C C . ASN A 1 236 ? 4.829 -9.521 -8.594 1.00 66.94 236 ASN A C 1
ATOM 1734 O O . ASN A 1 236 ? 4.825 -9.677 -7.375 1.00 66.94 236 ASN A O 1
ATOM 1738 N N . SER A 1 237 ? 4.110 -8.550 -9.174 1.00 54.34 237 SER A N 1
ATOM 1739 C CA . SER A 1 237 ? 3.295 -7.565 -8.451 1.00 54.34 237 SER A CA 1
ATOM 1740 C C . SER A 1 237 ? 1.830 -7.608 -8.928 1.00 54.34 237 SER A C 1
ATOM 1742 O O . SER A 1 237 ? 1.371 -6.707 -9.635 1.00 54.34 237 SER A O 1
ATOM 1744 N N . PRO A 1 238 ? 1.049 -8.645 -8.552 1.00 52.62 238 PRO A N 1
ATOM 1745 C CA . PRO A 1 238 ? -0.329 -8.835 -9.028 1.00 52.62 238 PRO A CA 1
ATOM 1746 C C . PRO A 1 238 ? -1.267 -7.665 -8.681 1.00 52.62 238 PRO A C 1
ATOM 1748 O O . PRO A 1 238 ? -2.192 -7.362 -9.431 1.00 52.62 238 PRO A O 1
ATOM 1751 N N . TRP A 1 239 ? -0.982 -6.935 -7.601 1.00 52.31 239 TRP A N 1
ATOM 1752 C CA . TRP A 1 239 ? -1.735 -5.751 -7.184 1.00 52.31 239 TRP A CA 1
ATOM 1753 C C . TRP A 1 239 ? -1.494 -4.508 -8.069 1.00 52.31 239 TRP A C 1
ATOM 1755 O O . TRP A 1 239 ? -2.333 -3.608 -8.090 1.00 52.31 239 TRP A O 1
ATOM 1765 N N . TRP A 1 240 ? -0.406 -4.457 -8.853 1.00 49.06 240 TRP A N 1
ATOM 1766 C CA . TRP A 1 240 ? -0.105 -3.337 -9.761 1.00 49.06 240 TRP A CA 1
ATOM 1767 C C . TRP A 1 240 ? -0.966 -3.350 -11.037 1.00 49.06 240 TRP A C 1
ATOM 1769 O O . TRP A 1 240 ? -1.257 -2.303 -11.618 1.00 49.06 240 TRP A O 1
ATOM 1779 N N . SER A 1 241 ? -1.412 -4.530 -11.478 1.00 49.25 241 SER A N 1
ATOM 1780 C CA . SER A 1 241 ? -2.237 -4.671 -12.689 1.00 49.25 241 SER A CA 1
ATOM 1781 C C . SER A 1 241 ? -3.640 -4.080 -12.515 1.00 49.25 241 SER A C 1
ATOM 1783 O O . SER A 1 241 ? -4.229 -3.597 -13.479 1.00 49.25 241 SER A O 1
ATOM 1785 N N . SER A 1 242 ? -4.148 -4.039 -11.280 1.00 48.94 242 SER A N 1
ATOM 1786 C CA . SER A 1 242 ? -5.492 -3.537 -10.968 1.00 48.94 242 SER A CA 1
ATOM 1787 C C . SER A 1 242 ? -5.580 -2.009 -10.850 1.00 48.94 242 SER A C 1
ATOM 1789 O O . SER A 1 242 ? -6.680 -1.464 -10.895 1.00 48.94 242 SER A O 1
ATOM 1791 N N . SER A 1 243 ? -4.455 -1.293 -10.709 1.00 44.56 243 SER A N 1
ATOM 1792 C CA . SER A 1 243 ? -4.437 0.168 -10.512 1.00 44.56 243 SER A CA 1
ATOM 1793 C C . SER A 1 243 ? -4.093 0.973 -11.771 1.00 44.56 243 SER A C 1
ATOM 1795 O O . SER A 1 243 ? -4.330 2.185 -11.807 1.00 44.56 243 SER A O 1
ATOM 1797 N N . ARG A 1 244 ? -3.604 0.337 -12.847 1.00 45.12 244 ARG A N 1
ATOM 1798 C CA . ARG A 1 244 ? -3.433 1.013 -14.142 1.00 45.12 244 ARG A CA 1
ATOM 1799 C C . ARG A 1 244 ? -4.793 1.205 -14.808 1.00 45.12 244 ARG A C 1
ATOM 1801 O O . ARG A 1 244 ? -5.247 0.381 -15.593 1.00 45.12 244 ARG A O 1
ATOM 1808 N N . THR A 1 245 ? -5.413 2.357 -14.559 1.00 50.28 245 THR A N 1
ATOM 1809 C CA . THR A 1 245 ? -6.375 2.894 -15.529 1.00 50.28 245 THR A CA 1
ATOM 1810 C C . THR A 1 245 ? -5.607 3.060 -16.846 1.00 50.28 245 THR A C 1
ATOM 1812 O O . THR A 1 245 ? -4.567 3.728 -16.829 1.00 50.28 245 THR A O 1
ATOM 1815 N N . PRO A 1 246 ? -6.029 2.440 -17.965 1.00 53.81 246 PRO A N 1
ATOM 1816 C CA . PRO A 1 246 ? -5.313 2.587 -19.224 1.00 53.81 246 PRO A CA 1
ATOM 1817 C C . PRO A 1 246 ? -5.172 4.082 -19.536 1.00 53.81 246 PRO A C 1
ATOM 1819 O O . PRO A 1 246 ? -6.133 4.834 -19.321 1.00 53.81 246 PRO A O 1
ATOM 1822 N N . PRO A 1 247 ? -3.989 4.547 -19.986 1.00 47.84 247 PRO A N 1
ATOM 1823 C CA . PRO A 1 247 ? -3.804 5.951 -20.312 1.00 47.84 247 PRO A CA 1
ATOM 1824 C C . PRO A 1 247 ? -4.897 6.345 -21.300 1.00 47.84 247 PRO A C 1
ATOM 1826 O O . PRO A 1 247 ? -5.058 5.704 -22.341 1.00 47.84 247 PRO A O 1
ATOM 1829 N N . ARG A 1 248 ? -5.687 7.370 -20.946 1.00 51.41 248 ARG A N 1
ATOM 1830 C CA . ARG A 1 248 ? -6.717 7.897 -21.845 1.00 51.41 248 ARG A CA 1
ATOM 1831 C C . ARG A 1 248 ? -6.058 8.132 -23.206 1.00 51.41 248 ARG A C 1
ATOM 1833 O O . ARG A 1 248 ? -5.003 8.775 -23.234 1.00 51.41 248 ARG A O 1
ATOM 1840 N N . PRO A 1 249 ? -6.639 7.627 -24.311 1.00 58.22 249 PRO A N 1
ATOM 1841 C CA . PRO A 1 249 ? -6.078 7.848 -25.633 1.00 58.22 249 PRO A CA 1
ATOM 1842 C C . PRO A 1 249 ? -5.842 9.348 -25.799 1.00 58.22 249 PRO A C 1
ATOM 1844 O O . PRO A 1 249 ? -6.742 10.154 -25.537 1.00 58.22 249 PRO A O 1
ATOM 1847 N N . ARG A 1 250 ? -4.599 9.722 -26.135 1.00 50.62 250 ARG A N 1
ATOM 1848 C CA . ARG A 1 250 ? -4.210 11.124 -26.299 1.00 50.62 250 ARG A CA 1
ATOM 1849 C C . ARG A 1 250 ? -5.200 11.769 -27.260 1.00 50.62 250 ARG A C 1
ATOM 1851 O O . ARG A 1 250 ? -5.347 11.326 -28.398 1.00 50.62 250 ARG A O 1
ATOM 1858 N N . ARG A 1 251 ? -5.900 12.796 -26.776 1.00 57.75 251 ARG A N 1
ATOM 1859 C CA . ARG A 1 251 ? -6.810 13.592 -27.596 1.00 57.75 251 ARG A CA 1
ATOM 1860 C C . ARG A 1 251 ? -5.981 14.129 -28.773 1.00 57.75 251 ARG A C 1
ATOM 1862 O O . ARG A 1 251 ? -4.925 14.712 -28.515 1.00 57.75 251 ARG A O 1
ATOM 1869 N N . PRO A 1 252 ? -6.384 13.894 -30.032 1.00 62.44 252 PRO A N 1
ATOM 1870 C CA . PRO A 1 252 ? -5.642 14.414 -31.170 1.00 62.44 252 PRO A CA 1
ATOM 1871 C C . PRO A 1 252 ? -5.533 15.942 -31.045 1.00 62.44 252 PRO A C 1
ATOM 1873 O O . PRO A 1 252 ? -6.468 16.574 -30.538 1.00 62.44 252 PRO A O 1
ATOM 1876 N N . PRO A 1 253 ? -4.400 16.541 -31.453 1.00 64.56 253 PRO A N 1
ATOM 1877 C CA . PRO A 1 253 ? -4.214 17.981 -31.367 1.00 64.56 253 PRO A CA 1
ATOM 1878 C C . PRO A 1 253 ? -5.336 18.698 -32.138 1.00 64.56 253 PRO A C 1
ATOM 1880 O O . PRO A 1 253 ? -5.691 18.262 -33.241 1.00 64.56 253 PRO A O 1
ATOM 1883 N N . PRO A 1 254 ? -5.916 19.777 -31.584 1.00 59.72 254 PRO A N 1
ATOM 1884 C CA . PRO A 1 254 ? -6.910 20.568 -32.297 1.00 59.72 254 PRO A CA 1
ATOM 1885 C C . PRO A 1 254 ? -6.245 21.170 -33.542 1.00 59.72 254 PRO A C 1
ATOM 1887 O O . PRO A 1 254 ? -5.300 21.941 -33.422 1.00 59.72 254 PRO A O 1
ATOM 1890 N N . GLY A 1 255 ? -6.698 20.777 -34.737 1.00 61.59 255 GLY A N 1
ATOM 1891 C CA . GLY A 1 255 ? -6.207 21.356 -35.996 1.00 61.59 255 GLY A CA 1
ATOM 1892 C C . GLY A 1 255 ? -6.018 20.394 -37.170 1.00 61.59 255 GLY A C 1
ATOM 1893 O O . GLY A 1 255 ? -5.801 20.858 -38.284 1.00 61.59 255 GLY A O 1
ATOM 1894 N N . ARG A 1 256 ? -6.136 19.071 -36.989 1.00 46.19 256 ARG A N 1
ATOM 1895 C CA . ARG A 1 256 ? -6.215 18.146 -38.134 1.00 46.19 256 ARG A CA 1
ATOM 1896 C C . ARG A 1 256 ? -7.669 17.886 -38.510 1.00 46.19 256 ARG A C 1
ATOM 1898 O O . ARG A 1 256 ? -8.343 17.076 -37.879 1.00 46.19 256 ARG A O 1
ATOM 1905 N N . SER A 1 257 ? -8.131 18.569 -39.556 1.00 60.38 257 SER A N 1
ATOM 1906 C CA . SER A 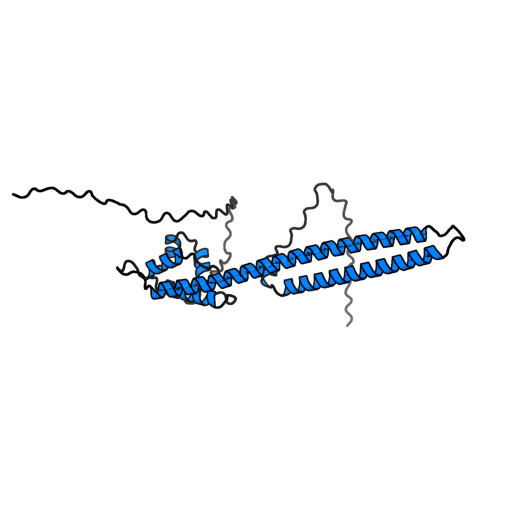1 257 ? -9.356 18.199 -40.267 1.00 60.38 257 SER A CA 1
ATOM 1907 C C . SER A 1 257 ? -9.289 16.726 -40.689 1.00 60.38 257 SER A C 1
ATOM 1909 O O . SER A 1 257 ? -8.238 16.280 -41.162 1.00 60.38 257 SER A O 1
ATOM 1911 N N . PRO A 1 258 ? -10.378 15.954 -40.539 1.00 53.56 258 PRO A N 1
ATOM 1912 C CA . PRO A 1 258 ? -10.426 14.581 -41.008 1.00 53.56 258 PRO A CA 1
ATOM 1913 C C . PRO A 1 258 ? -10.402 14.586 -42.538 1.00 53.56 258 PRO A C 1
ATOM 1915 O O . PRO A 1 258 ? -11.421 14.791 -43.192 1.00 53.56 258 PRO A O 1
ATOM 1918 N N . ALA A 1 259 ? -9.224 14.364 -43.119 1.00 51.47 259 ALA A N 1
ATOM 1919 C CA . ALA A 1 259 ? -9.133 13.930 -44.501 1.00 51.47 259 ALA A CA 1
ATOM 1920 C C . ALA A 1 259 ? -9.864 12.585 -44.595 1.00 51.47 259 ALA A C 1
ATOM 1922 O O . ALA A 1 259 ? -9.489 11.612 -43.942 1.00 51.47 259 ALA A O 1
ATOM 1923 N N . THR A 1 260 ? -10.960 12.598 -45.347 1.00 57.00 260 THR A N 1
ATOM 1924 C CA . THR A 1 260 ? -11.724 11.476 -45.897 1.00 57.00 260 THR A CA 1
ATOM 1925 C C . THR A 1 260 ? -10.979 10.138 -45.846 1.00 57.00 260 THR A C 1
ATOM 1927 O O . THR A 1 260 ? -10.277 9.743 -46.776 1.00 57.00 260 THR A O 1
ATOM 1930 N N . ALA A 1 261 ? -11.177 9.403 -44.748 1.00 46.12 261 ALA A N 1
ATOM 1931 C CA . ALA A 1 261 ? -10.773 8.013 -44.636 1.00 46.12 261 ALA A CA 1
ATOM 1932 C C . ALA A 1 261 ? -11.602 7.196 -45.635 1.00 46.12 261 ALA A C 1
ATOM 1934 O O . ALA A 1 261 ? -12.784 6.904 -45.437 1.00 46.12 261 ALA A O 1
ATOM 1935 N N . ARG A 1 262 ? -10.968 6.885 -46.762 1.00 48.12 262 ARG A N 1
ATOM 1936 C CA . ARG A 1 262 ? -11.475 6.019 -47.818 1.00 48.12 262 ARG A CA 1
ATOM 1937 C C . ARG A 1 262 ? -11.732 4.638 -47.204 1.00 48.12 262 ARG A C 1
ATOM 1939 O O . ARG A 1 262 ? -10.798 3.948 -46.806 1.00 48.12 262 ARG A O 1
ATOM 1946 N N . ARG A 1 263 ? -13.010 4.272 -47.077 1.00 50.56 263 ARG A N 1
ATOM 1947 C CA . ARG A 1 263 ? -13.464 2.978 -46.546 1.00 50.56 263 ARG A CA 1
ATOM 1948 C C . ARG A 1 263 ? -12.758 1.819 -47.274 1.00 50.56 263 ARG A C 1
ATOM 1950 O O . ARG A 1 263 ? -12.832 1.777 -48.505 1.00 50.56 263 ARG A O 1
ATOM 1957 N N . PRO A 1 264 ? -12.134 0.861 -46.568 1.00 52.41 264 PRO A N 1
ATOM 1958 C CA . PRO A 1 264 ? -11.721 -0.386 -47.189 1.00 52.41 264 PRO A CA 1
ATOM 1959 C C . PRO A 1 264 ? -12.968 -1.189 -47.579 1.00 52.41 264 PRO A C 1
ATOM 1961 O O . PRO A 1 264 ? -13.914 -1.333 -46.802 1.00 52.41 264 PRO A O 1
ATOM 1964 N N . ARG A 1 265 ? -12.980 -1.664 -48.826 1.00 47.78 265 ARG A N 1
ATOM 1965 C CA . ARG A 1 265 ? -13.997 -2.570 -49.363 1.00 47.78 265 ARG A CA 1
ATOM 1966 C C . ARG A 1 265 ? -13.967 -3.874 -48.566 1.00 47.78 265 ARG A C 1
ATOM 1968 O O . ARG A 1 265 ? -12.916 -4.488 -48.421 1.00 47.78 265 ARG A O 1
ATOM 1975 N N . SER A 1 266 ? -15.124 -4.276 -48.060 1.00 49.38 266 SER A N 1
ATOM 1976 C CA . SER A 1 266 ? -15.356 -5.559 -47.411 1.00 49.38 266 SER A CA 1
ATOM 1977 C C . SER A 1 266 ? -15.137 -6.704 -48.405 1.00 49.38 266 SER A C 1
ATOM 1979 O O . SER A 1 266 ? -15.900 -6.865 -49.355 1.00 49.38 266 SER A O 1
ATOM 1981 N N . CYS A 1 267 ? -14.102 -7.514 -48.178 1.00 48.16 267 CYS A N 1
ATOM 1982 C CA . CYS A 1 267 ? -13.962 -8.823 -48.810 1.00 48.16 267 CYS A CA 1
ATOM 1983 C C . CYS A 1 267 ? -14.822 -9.824 -48.034 1.00 48.16 267 CYS A C 1
ATOM 1985 O O . CYS A 1 267 ? -14.519 -10.161 -46.891 1.00 48.16 267 CYS A O 1
ATOM 1987 N N . TRP A 1 268 ? -15.907 -10.274 -48.656 1.00 52.25 268 TRP A N 1
ATOM 1988 C CA . TRP A 1 268 ? -16.717 -11.390 -48.184 1.00 52.25 268 TRP A CA 1
ATOM 1989 C C . TRP A 1 268 ? -15.946 -12.678 -48.491 1.00 52.25 268 TRP A C 1
ATOM 1991 O O . TRP A 1 268 ? -15.675 -12.958 -49.656 1.00 52.25 268 TRP A O 1
ATOM 2001 N N . TRP A 1 269 ? -15.566 -13.444 -47.469 1.00 55.19 269 TRP A N 1
ATOM 2002 C CA . TRP A 1 269 ? -15.051 -14.800 -47.658 1.00 55.19 269 TRP A CA 1
ATOM 2003 C C . TRP A 1 269 ? -16.210 -15.781 -47.504 1.00 55.19 269 TRP A C 1
ATOM 2005 O O . TRP A 1 269 ? -16.807 -15.903 -46.436 1.00 55.19 269 TRP A O 1
ATOM 2015 N N . THR A 1 270 ? -16.536 -16.455 -48.601 1.00 58.78 270 THR A N 1
ATOM 2016 C CA . THR A 1 270 ? -17.508 -17.545 -48.680 1.00 58.78 270 THR A CA 1
ATOM 2017 C C . THR A 1 270 ? -16.898 -18.812 -48.079 1.00 58.78 270 THR A C 1
ATOM 2019 O O . THR A 1 270 ? -15.882 -19.307 -48.562 1.00 58.78 270 THR A O 1
ATOM 2022 N N . THR A 1 271 ? -17.517 -19.366 -47.036 1.00 64.56 271 THR A N 1
ATOM 2023 C CA . THR A 1 271 ? -17.166 -20.684 -46.489 1.00 64.56 271 THR A CA 1
ATOM 2024 C C . THR A 1 271 ? -17.747 -21.783 -47.380 1.00 64.56 271 THR A C 1
ATOM 2026 O O . THR A 1 271 ? -18.962 -21.962 -47.433 1.00 64.56 271 THR A O 1
ATOM 2029 N N . VAL A 1 272 ? -16.892 -22.549 -48.061 1.00 58.31 272 VAL A N 1
ATOM 2030 C CA . VAL A 1 272 ? -17.282 -23.802 -48.725 1.00 58.31 272 VAL A CA 1
ATOM 2031 C C . VAL A 1 272 ? -17.130 -24.946 -47.721 1.00 58.31 272 VAL A C 1
ATOM 2033 O O . VAL A 1 272 ? -16.020 -25.279 -47.313 1.00 58.31 272 VAL A O 1
ATOM 2036 N N . ARG A 1 273 ? -18.256 -25.552 -47.326 1.00 60.44 273 ARG A N 1
ATOM 2037 C CA . ARG A 1 273 ? -18.295 -26.871 -46.676 1.00 60.44 273 ARG A CA 1
ATOM 2038 C C . ARG A 1 273 ? -18.044 -27.942 -47.736 1.00 60.44 273 ARG A C 1
ATOM 2040 O O . ARG A 1 273 ? -18.759 -27.977 -48.734 1.00 60.44 273 ARG A O 1
ATOM 2047 N N . ARG A 1 274 ? -17.085 -28.837 -47.499 1.00 58.12 274 ARG A N 1
ATOM 2048 C CA . ARG A 1 274 ? -17.063 -30.161 -48.133 1.00 58.12 274 ARG A CA 1
ATOM 2049 C C . ARG A 1 274 ? -17.580 -31.188 -47.132 1.00 58.12 274 ARG A C 1
ATOM 2051 O O . ARG A 1 274 ? -17.133 -31.203 -45.987 1.00 58.12 274 ARG A O 1
ATOM 2058 N N . THR A 1 275 ? -18.562 -31.952 -47.592 1.00 72.12 275 THR A N 1
ATOM 2059 C CA . THR A 1 275 ? -18.983 -33.264 -47.087 1.00 72.12 275 THR A CA 1
ATOM 2060 C C . THR A 1 275 ? -17.953 -34.324 -47.426 1.00 72.12 275 THR A C 1
ATOM 2062 O O . THR A 1 275 ? -17.372 -34.199 -48.531 1.00 72.12 275 THR A O 1
#

Foldseek 3Di:
DDDDDDDDDDPPDDPPPDPDDPPDPPPDPPDPDPDDDPDPDDDPPPPPQPPVSAHAADPPAPPLLVVLLVLVVVLVVLQPDDQCVLCVVVVHDSVVSSCCNNSVDPDDLVSVLSSQDRSVDPPPDRRDVVSSVVSVVSSVSSVVVVVVVVVVVVVLVVVLVVLVVLLVVLVVLLVVLVVVLVVLVVVVVVPPPDDDDDPPVVVVSVVVSVVSVVVNVVSVVSNVVSVVVNVVSVVVCPVVVVPDPDPDPPDPPPDDDDDDPDDDDDDDDDDDDDD

Sequence (275 aa):
MLPDGFALPGRGGRADRNAWSERRYTGAGTGTGTGAGTGTGADGVRLVTAVDGLPPLGTELGRERLEFAEELRALFRRLDTPADEFATRCGLGPDALAGYLAAGRIPPWEFVEALLVAVHGDAPGAPDPAVRERLSRARMAALRVARSIGRAVCQLEGQLHSAAREIEQADEQADRADRALAALAALAGSTGDTGDTGDTGSVERAERAEQLAEQSDRAREQSDRARVRSDCCSANSPWWSSSRTPPRPRRPPPGRSPATARRPRSCWWTTVRRT

Radius of gyration: 35.71 Å; Cα contacts (8 Å, |Δi|>4): 116; chains: 1; bounding box: 80×67×130 Å